Protein AF-A0A1J5HPW4-F1 (afdb_monomer_lite)

Foldseek 3Di:
DQQADPVPRDRQVDDDDAWDQRPPPRFIWGDDPNDIDGPLVVLLRVLLVLCCVVDVCLVVLLVVQQVVVCVVVVHGDGSLSSSVSSLVVSCLVDDQLQSLLSSLLSVLVSCVVVVNLVVSQVSNLVSQLSVLVNVVVVVFFFKKFKDDDPDPLFDPQSVVSHRPIDTSVVCNVPVCPPPPPGPDSDGRIHIDTDTCPDPVVVVVVVVVVPDDDDDDPDPDPPPPPNPPPPCVVVVVVVVVLVVQVPDPCSVVVVVVVVVVVVVVVVVVPD

Radius of gyration: 25.83 Å; chains: 1; bounding box: 58×66×74 Å

Sequence (270 aa):
MNNTCVCCGKDVGKEIKRKMDCPFCKKTLYIRHGKVVNEREKEVFDWQKYMDFLVPDIESVRLAVEKELAQRFKQQPSAHDLIWGMFNYVVVHLRKPSDLEILYTNMAQFLESEGKVKQAVEIRRTANKMQIASYIESDIYEYVKIKNYEDGFVCSECKQENNKIVPIKEALKNPELPIHNCSNKKCRCRFDFISKYDDEYKKLNLNSDKEITNEIVIPIKLKMEPQKFSWRNILIVSLFFIGLLSLPGGLIFWIIALTLYLRSKKNNIN

Organism: NCBI:txid1805376

Structure (mmCIF, N/CA/C/O backbone):
data_AF-A0A1J5HPW4-F1
#
_entry.id   AF-A0A1J5HPW4-F1
#
loop_
_atom_site.group_PDB
_atom_site.id
_atom_site.type_symbol
_atom_site.label_atom_id
_atom_site.label_alt_id
_atom_site.label_comp_id
_atom_site.label_asym_id
_atom_site.label_entity_id
_atom_site.label_seq_id
_atom_site.pdbx_PDB_ins_code
_atom_site.Cartn_x
_atom_site.Cartn_y
_atom_site.Cartn_z
_atom_site.occupancy
_atom_site.B_iso_or_equiv
_atom_site.auth_seq_id
_atom_site.auth_comp_id
_atom_site.auth_asym_id
_atom_site.auth_atom_id
_atom_site.pdbx_PDB_model_num
ATOM 1 N N . MET A 1 1 ? 0.524 1.078 -32.158 1.00 73.06 1 MET A N 1
ATOM 2 C CA . MET A 1 1 ? 1.348 0.972 -30.931 1.00 73.06 1 MET A CA 1
ATOM 3 C C . MET A 1 1 ? 2.816 0.965 -31.334 1.00 73.06 1 MET A C 1
ATOM 5 O O . MET A 1 1 ? 3.108 0.570 -32.454 1.00 73.06 1 MET A O 1
ATOM 9 N N . ASN A 1 2 ? 3.722 1.458 -30.488 1.00 84.12 2 ASN A N 1
ATOM 10 C CA . ASN A 1 2 ? 5.154 1.471 -30.801 1.00 84.12 2 ASN A CA 1
ATOM 11 C C . ASN A 1 2 ? 5.718 0.036 -30.723 1.00 84.12 2 ASN A C 1
ATOM 13 O O . ASN A 1 2 ? 5.615 -0.583 -29.669 1.00 84.12 2 ASN A O 1
ATOM 17 N N . ASN A 1 3 ? 6.314 -0.475 -31.806 1.00 93.06 3 ASN A N 1
ATOM 18 C CA . ASN A 1 3 ? 6.944 -1.807 -31.861 1.00 93.06 3 ASN A CA 1
ATOM 19 C C . ASN A 1 3 ? 8.444 -1.775 -31.501 1.00 93.06 3 ASN A C 1
ATOM 21 O O . ASN A 1 3 ? 9.171 -2.749 -31.687 1.00 93.06 3 ASN A O 1
ATOM 25 N N . THR A 1 4 ? 8.934 -0.656 -30.970 1.00 96.94 4 THR A N 1
ATOM 26 C CA . THR A 1 4 ? 10.339 -0.497 -30.588 1.00 96.94 4 THR A CA 1
ATOM 27 C C . THR A 1 4 ? 10.606 -1.091 -29.207 1.00 96.94 4 THR A C 1
ATOM 29 O O . THR A 1 4 ? 9.909 -0.807 -28.233 1.00 96.94 4 THR A O 1
ATOM 32 N N . CYS A 1 5 ? 11.663 -1.893 -29.092 1.00 96.81 5 CYS A N 1
ATOM 33 C CA . CYS A 1 5 ? 12.131 -2.422 -27.818 1.00 96.81 5 CYS A CA 1
ATOM 34 C C . CYS A 1 5 ? 12.705 -1.303 -26.932 1.00 96.81 5 CYS A C 1
ATOM 36 O O . CYS A 1 5 ? 13.764 -0.759 -27.241 1.00 96.81 5 CYS A O 1
ATOM 38 N N . VAL A 1 6 ? 12.088 -1.036 -25.776 1.00 96.81 6 VAL A N 1
ATOM 39 C CA . VAL A 1 6 ? 12.575 -0.024 -24.811 1.00 96.81 6 VAL A CA 1
ATOM 40 C C . VAL A 1 6 ? 13.952 -0.331 -24.212 1.00 96.81 6 VAL A C 1
ATOM 42 O O . VAL A 1 6 ? 14.587 0.545 -23.639 1.00 96.81 6 VAL A O 1
ATOM 45 N N . CYS A 1 7 ? 14.445 -1.568 -24.337 1.00 96.25 7 CYS A N 1
ATOM 46 C CA . CYS A 1 7 ? 15.745 -1.949 -23.792 1.00 96.25 7 CYS A CA 1
ATOM 47 C C . CYS A 1 7 ? 16.917 -1.769 -24.762 1.00 96.25 7 CYS A C 1
ATOM 49 O O . CYS A 1 7 ? 18.043 -1.612 -24.300 1.00 96.25 7 CYS A O 1
ATOM 51 N N . CYS A 1 8 ? 16.694 -1.882 -26.076 1.00 97.38 8 CYS A N 1
ATOM 52 C CA . CYS A 1 8 ? 17.772 -1.824 -27.074 1.00 97.38 8 CYS A CA 1
ATOM 53 C C . CYS A 1 8 ? 17.473 -0.921 -28.278 1.00 97.38 8 CYS A C 1
ATOM 55 O O . CYS A 1 8 ? 18.281 -0.871 -29.199 1.00 97.38 8 CYS A O 1
ATOM 57 N N . GLY A 1 9 ? 16.307 -0.270 -28.319 1.00 97.12 9 GLY A N 1
ATOM 58 C CA . GLY A 1 9 ? 15.914 0.672 -29.370 1.00 97.12 9 GLY A CA 1
ATOM 59 C C . GLY A 1 9 ? 15.606 0.055 -30.739 1.00 97.12 9 GLY A C 1
ATOM 60 O O . GLY A 1 9 ? 15.336 0.794 -31.677 1.00 97.12 9 GLY A O 1
ATOM 61 N N . LYS A 1 10 ? 15.644 -1.276 -30.887 1.00 97.88 10 LYS A N 1
ATOM 62 C CA . LYS A 1 10 ? 15.369 -1.959 -32.166 1.00 97.88 10 LYS A CA 1
ATOM 63 C C . LYS A 1 10 ? 13.873 -2.226 -32.339 1.00 97.88 10 LYS A C 1
ATOM 65 O O . LYS A 1 10 ? 13.217 -2.625 -31.374 1.00 97.88 10 LYS A O 1
ATOM 70 N N . ASP A 1 11 ? 13.364 -2.057 -33.556 1.00 97.19 11 ASP A N 1
ATOM 71 C CA . ASP A 1 11 ? 12.006 -2.461 -33.940 1.00 97.19 11 ASP A CA 1
ATOM 72 C C . ASP A 1 11 ? 11.893 -3.990 -33.930 1.00 97.19 11 ASP A C 1
ATOM 74 O O . ASP A 1 11 ? 12.668 -4.679 -34.589 1.00 97.19 11 ASP A O 1
ATOM 78 N N . VAL A 1 12 ? 10.945 -4.524 -33.160 1.00 96.50 12 VAL A N 1
ATOM 79 C CA . VAL A 1 12 ? 10.728 -5.968 -33.003 1.00 96.50 12 VAL A CA 1
ATOM 80 C C . VAL A 1 12 ? 9.967 -6.606 -34.172 1.00 96.50 12 VAL A C 1
ATOM 82 O O . VAL A 1 12 ? 9.827 -7.830 -34.198 1.00 96.50 12 VAL A O 1
ATOM 85 N N . GLY A 1 13 ? 9.474 -5.812 -35.131 1.00 94.44 13 GLY A N 1
ATOM 86 C CA . GLY A 1 13 ? 8.833 -6.266 -36.373 1.00 94.44 13 GLY A CA 1
ATOM 87 C C . GLY A 1 13 ? 7.474 -6.952 -36.192 1.00 94.44 13 GLY A C 1
ATOM 88 O O . GLY A 1 13 ? 6.874 -7.411 -37.163 1.00 94.44 13 GLY A O 1
ATOM 89 N N . LYS A 1 14 ? 6.980 -7.054 -34.955 1.00 93.81 14 LYS A N 1
ATOM 90 C CA . LYS A 1 14 ? 5.686 -7.644 -34.599 1.00 93.81 14 LYS A CA 1
ATOM 91 C C . LYS A 1 14 ? 5.010 -6.786 -33.539 1.00 93.81 14 LYS A C 1
ATOM 93 O O . LYS A 1 14 ? 5.679 -6.234 -32.670 1.00 93.81 14 LYS A O 1
ATOM 98 N N . GLU A 1 15 ? 3.685 -6.718 -33.596 1.00 94.38 15 GLU A N 1
ATOM 99 C CA . GLU A 1 15 ? 2.897 -6.040 -32.570 1.00 94.38 15 GLU A CA 1
ATOM 100 C C . GLU A 1 15 ? 3.029 -6.757 -31.219 1.00 94.38 15 GLU A C 1
ATOM 102 O O . GLU A 1 15 ? 2.820 -7.970 -31.102 1.00 94.38 15 GLU A O 1
ATOM 107 N N . ILE A 1 16 ? 3.353 -5.987 -30.183 1.00 93.31 16 ILE A N 1
ATOM 108 C CA . ILE A 1 16 ? 3.411 -6.477 -28.807 1.00 93.31 16 ILE A CA 1
ATOM 109 C C . ILE A 1 16 ? 1.975 -6.538 -28.272 1.00 93.31 16 ILE A C 1
ATOM 111 O O . ILE A 1 16 ? 1.303 -5.519 -28.242 1.00 93.31 16 ILE A O 1
ATOM 115 N N . LYS A 1 17 ? 1.477 -7.705 -27.837 1.00 92.38 17 LYS A N 1
ATOM 116 C CA . LYS A 1 17 ? 0.094 -7.818 -27.311 1.00 92.38 17 LYS A CA 1
ATOM 117 C C . LYS A 1 17 ? -0.006 -7.637 -25.794 1.00 92.38 17 LYS A C 1
ATOM 119 O O . LYS A 1 17 ? -0.751 -6.797 -25.307 1.00 92.38 17 LYS A O 1
ATOM 124 N N . ARG A 1 18 ? 0.717 -8.452 -25.019 1.00 94.50 18 ARG A N 1
ATOM 125 C CA . ARG A 1 18 ? 0.713 -8.404 -23.536 1.00 94.50 18 ARG A CA 1
ATOM 126 C C . ARG A 1 18 ? 2.108 -8.565 -22.946 1.00 94.50 18 ARG A C 1
ATOM 128 O O . ARG A 1 18 ? 2.494 -7.818 -22.050 1.00 94.50 18 ARG A O 1
ATOM 135 N N . LYS A 1 19 ? 2.832 -9.559 -23.458 1.00 96.62 19 LYS A N 1
ATOM 136 C CA . LYS A 1 19 ? 4.198 -9.927 -23.093 1.00 96.62 19 LYS A CA 1
ATOM 137 C C . LYS A 1 19 ? 4.878 -10.501 -24.335 1.00 96.62 19 LYS A C 1
ATOM 139 O O . LYS A 1 19 ? 4.240 -11.276 -25.046 1.00 96.62 19 LYS A O 1
ATOM 144 N N . MET A 1 20 ? 6.130 -10.142 -24.588 1.00 96.88 20 MET A N 1
ATOM 145 C CA . MET A 1 20 ? 6.970 -10.813 -25.586 1.00 96.88 20 MET A CA 1
ATOM 146 C C . MET A 1 20 ? 8.446 -10.646 -25.25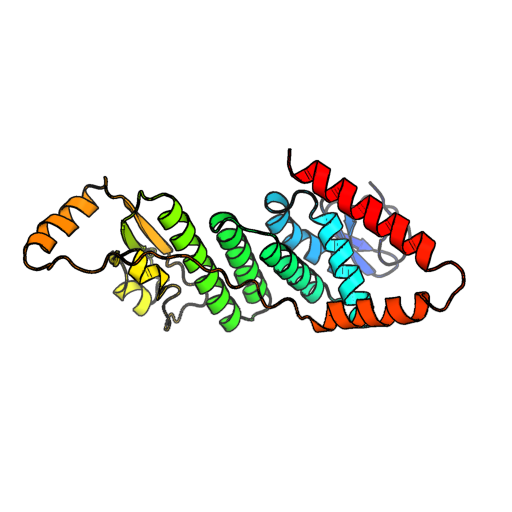2 1.00 96.88 20 MET A C 1
ATOM 148 O O . MET A 1 20 ? 8.821 -9.647 -24.646 1.00 96.88 20 MET A O 1
ATOM 152 N N . ASP A 1 21 ? 9.288 -11.553 -25.727 1.00 97.88 21 ASP A N 1
ATOM 153 C CA . ASP A 1 21 ? 10.735 -11.387 -25.620 1.00 97.88 21 ASP A CA 1
ATOM 154 C C . ASP A 1 21 ? 11.264 -10.668 -26.862 1.00 97.88 21 ASP A C 1
ATOM 156 O O . ASP A 1 21 ? 10.904 -10.995 -27.996 1.00 97.88 21 ASP A O 1
ATOM 160 N N . CYS A 1 22 ? 12.122 -9.667 -26.665 1.00 97.50 22 CYS A N 1
ATOM 161 C CA . CYS A 1 22 ? 12.745 -8.964 -27.779 1.00 97.50 22 CYS A CA 1
ATOM 162 C C . CYS A 1 22 ? 13.653 -9.928 -28.567 1.00 97.50 22 CYS A C 1
ATOM 164 O O . CYS A 1 22 ? 14.587 -10.490 -27.984 1.00 97.50 22 CYS A O 1
ATOM 166 N N . PRO A 1 23 ? 13.477 -10.088 -29.893 1.00 97.81 23 PRO A N 1
ATOM 167 C CA . PRO A 1 23 ? 14.274 -11.033 -30.675 1.00 97.81 23 PRO A CA 1
ATOM 168 C C . PRO A 1 23 ? 15.771 -10.691 -30.691 1.00 97.81 23 PRO A C 1
ATOM 170 O O . PRO A 1 23 ? 16.588 -11.599 -30.852 1.00 97.81 23 PRO A O 1
ATOM 173 N N . PHE A 1 24 ? 16.134 -9.422 -30.464 1.00 97.81 24 PHE A N 1
ATOM 174 C CA . PHE A 1 24 ? 17.514 -8.932 -30.505 1.00 97.81 24 PHE A CA 1
ATOM 175 C C . PHE A 1 24 ? 18.232 -8.996 -29.157 1.00 97.81 24 PHE A C 1
ATOM 177 O O . PHE A 1 24 ? 19.324 -9.545 -29.085 1.00 97.81 24 PHE A O 1
ATOM 184 N N . CYS A 1 25 ? 17.649 -8.425 -28.096 1.00 97.75 25 CYS A N 1
ATOM 185 C CA . CYS A 1 25 ? 18.301 -8.349 -26.781 1.00 97.75 25 CYS A CA 1
ATOM 186 C C . CYS A 1 25 ? 17.810 -9.397 -25.777 1.00 97.75 25 CYS A C 1
ATOM 188 O O . CYS A 1 25 ? 18.313 -9.433 -24.658 1.00 97.75 25 CYS A O 1
ATOM 190 N N . LYS A 1 26 ? 16.818 -10.219 -26.150 1.00 97.81 26 LYS A N 1
ATOM 191 C CA . LYS A 1 26 ? 16.226 -11.296 -25.334 1.00 97.81 26 LYS A CA 1
ATOM 192 C C . LYS A 1 26 ? 15.575 -10.848 -24.020 1.00 97.81 26 LYS A C 1
ATOM 194 O O . LYS A 1 26 ? 15.118 -11.686 -23.255 1.00 97.81 26 LYS A O 1
ATOM 199 N N . LYS A 1 27 ? 15.486 -9.539 -23.765 1.00 98.00 27 LYS A N 1
ATOM 200 C CA . LYS A 1 27 ? 14.751 -8.988 -22.623 1.00 98.00 27 LYS A CA 1
ATOM 201 C C . LYS A 1 27 ? 13.248 -9.020 -22.889 1.00 98.00 27 LYS A C 1
ATOM 203 O O . LYS A 1 27 ? 12.803 -8.715 -23.999 1.00 98.00 27 LYS A O 1
ATOM 208 N N . THR A 1 28 ? 12.493 -9.337 -21.847 1.00 98.12 28 THR A N 1
ATOM 209 C CA . THR A 1 28 ? 11.032 -9.350 -21.853 1.00 98.12 28 THR A CA 1
ATOM 210 C C . THR A 1 28 ? 10.465 -7.933 -21.906 1.00 98.12 28 THR A C 1
ATOM 212 O O . THR A 1 28 ? 10.878 -7.051 -21.153 1.00 98.12 28 THR A O 1
ATOM 215 N N . LEU A 1 29 ? 9.486 -7.736 -22.779 1.00 97.88 29 LEU A N 1
ATOM 216 C CA . LEU A 1 29 ? 8.709 -6.517 -22.952 1.00 97.88 29 LEU A CA 1
ATOM 217 C C . LEU A 1 29 ? 7.267 -6.764 -22.514 1.00 97.88 29 LEU A C 1
ATOM 219 O O . LEU A 1 29 ? 6.706 -7.835 -22.760 1.00 97.88 29 LEU A O 1
ATOM 223 N N . TYR A 1 30 ? 6.658 -5.752 -21.909 1.00 97.50 30 TYR A N 1
ATOM 224 C CA . TYR A 1 30 ? 5.282 -5.778 -21.423 1.00 97.50 30 TYR A CA 1
ATOM 225 C C . TYR A 1 30 ? 4.496 -4.599 -21.981 1.00 97.50 30 TYR A C 1
ATOM 227 O O . TYR A 1 30 ? 5.076 -3.560 -22.284 1.00 97.50 30 TYR A O 1
ATOM 235 N N . ILE A 1 31 ? 3.172 -4.738 -22.069 1.00 96.44 31 ILE A N 1
ATOM 236 C CA . ILE A 1 31 ? 2.280 -3.590 -22.270 1.00 96.44 31 ILE A CA 1
ATOM 237 C C . ILE A 1 31 ? 1.623 -3.201 -20.948 1.00 96.44 31 ILE A C 1
ATOM 239 O O . ILE A 1 31 ? 1.006 -4.039 -20.280 1.00 96.44 31 ILE A O 1
ATOM 243 N N . ARG A 1 32 ? 1.743 -1.920 -20.584 1.00 95.94 32 ARG A N 1
ATOM 244 C CA . ARG A 1 32 ? 1.055 -1.279 -19.455 1.00 95.94 32 ARG A CA 1
ATOM 245 C C . ARG A 1 32 ? 0.521 0.076 -19.889 1.00 95.94 32 ARG A C 1
ATOM 247 O O . ARG A 1 32 ? 1.258 0.876 -20.448 1.00 95.94 32 ARG A O 1
ATOM 254 N N . HIS A 1 33 ? -0.777 0.298 -19.687 1.00 91.31 33 HIS A N 1
ATOM 255 C CA . HIS A 1 33 ? -1.462 1.550 -20.046 1.00 91.31 33 HIS A CA 1
ATOM 256 C C . HIS A 1 33 ? -1.154 2.015 -21.489 1.00 91.31 33 HIS A C 1
ATOM 258 O O . HIS A 1 33 ? -0.860 3.179 -21.739 1.00 91.31 33 HIS A O 1
ATOM 264 N N . GLY A 1 34 ? -1.140 1.075 -22.444 1.00 93.06 34 GLY A N 1
ATOM 265 C CA . GLY A 1 34 ? -0.842 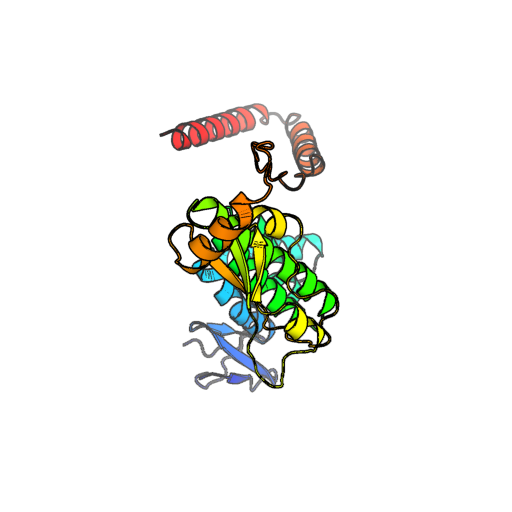1.350 -23.857 1.00 93.06 34 GLY A CA 1
ATOM 266 C C . GLY A 1 34 ? 0.634 1.627 -24.190 1.00 93.06 34 GLY A C 1
ATOM 267 O O . GLY A 1 34 ? 0.952 1.838 -25.360 1.00 93.06 34 GLY A O 1
ATOM 268 N N . LYS A 1 35 ? 1.541 1.599 -23.205 1.00 94.94 35 LYS A N 1
ATOM 269 C CA . LYS A 1 35 ? 2.989 1.780 -23.380 1.00 94.94 35 LYS A CA 1
ATOM 270 C C . LYS A 1 35 ? 3.716 0.435 -23.348 1.00 94.94 35 LYS A C 1
ATOM 272 O O . LYS A 1 35 ? 3.375 -0.440 -22.550 1.00 94.94 35 LYS A O 1
ATOM 277 N N . VAL A 1 36 ? 4.729 0.288 -24.202 1.00 96.44 36 VAL A N 1
ATOM 278 C CA . VAL A 1 36 ? 5.701 -0.811 -24.118 1.00 96.44 36 VAL A CA 1
ATOM 279 C C . VAL A 1 36 ? 6.700 -0.469 -23.024 1.00 96.44 36 VAL A C 1
ATOM 281 O O . VAL A 1 36 ? 7.259 0.622 -23.041 1.00 96.44 36 VAL A O 1
ATOM 284 N N . VAL A 1 37 ? 6.910 -1.387 -22.087 1.00 97.19 37 VAL A N 1
ATOM 285 C CA . VAL A 1 37 ? 7.755 -1.189 -20.906 1.00 97.19 37 VAL A CA 1
ATOM 286 C C . VAL A 1 37 ? 8.628 -2.417 -20.641 1.00 97.19 37 VAL A C 1
ATOM 288 O O . VAL A 1 37 ? 8.299 -3.532 -21.062 1.00 97.19 37 VAL A O 1
ATOM 291 N N . ASN A 1 38 ? 9.755 -2.226 -19.957 1.00 97.44 38 ASN A N 1
ATOM 292 C CA . ASN A 1 38 ? 10.618 -3.318 -19.491 1.00 97.44 38 ASN A CA 1
ATOM 293 C C . ASN A 1 38 ? 10.135 -3.889 -18.138 1.00 97.44 38 ASN A C 1
ATOM 295 O O . ASN A 1 38 ? 9.130 -3.436 -17.597 1.00 97.44 38 ASN A O 1
ATOM 299 N N . GLU A 1 39 ? 10.827 -4.894 -17.583 1.00 97.81 39 GLU A N 1
ATOM 300 C CA . GLU A 1 39 ? 10.445 -5.511 -16.295 1.00 97.81 39 GLU A CA 1
ATOM 301 C C . GLU A 1 39 ? 10.413 -4.504 -15.133 1.00 97.81 39 GLU A C 1
ATOM 303 O O . GLU A 1 39 ? 9.436 -4.471 -14.391 1.00 97.81 39 GLU A O 1
ATOM 308 N N . ARG A 1 40 ? 11.442 -3.650 -15.011 1.00 97.56 40 ARG A N 1
ATOM 309 C CA . ARG A 1 40 ? 11.537 -2.630 -13.951 1.00 97.56 40 ARG A CA 1
ATOM 310 C C . ARG A 1 40 ? 10.353 -1.672 -14.026 1.00 97.56 40 ARG A C 1
ATOM 312 O O . ARG A 1 40 ? 9.701 -1.400 -13.028 1.00 97.56 40 ARG A O 1
ATOM 319 N N . GLU A 1 41 ? 10.078 -1.153 -15.216 1.00 97.69 41 GLU A N 1
ATOM 320 C CA . GLU A 1 41 ? 8.970 -0.226 -15.445 1.00 97.69 41 GLU A CA 1
ATOM 321 C C . GLU A 1 41 ? 7.617 -0.899 -15.212 1.00 97.69 41 GLU A C 1
ATOM 323 O O . GLU A 1 41 ? 6.757 -0.314 -14.564 1.00 97.69 41 GLU A O 1
ATOM 328 N N . LYS A 1 42 ? 7.427 -2.136 -15.686 1.00 97.75 42 LYS A N 1
ATOM 329 C CA . LYS A 1 42 ? 6.212 -2.923 -15.437 1.00 97.75 42 LYS A CA 1
ATOM 330 C C . LYS A 1 42 ? 5.920 -3.026 -13.941 1.00 97.75 42 LYS A C 1
ATOM 332 O O . LYS A 1 42 ? 4.777 -2.807 -13.554 1.00 97.75 42 LYS A O 1
ATOM 337 N N . GLU A 1 43 ? 6.920 -3.332 -13.120 1.00 98.06 43 GLU A N 1
ATOM 338 C CA . GLU A 1 43 ? 6.750 -3.414 -11.668 1.00 98.06 43 GLU A CA 1
ATOM 339 C C . GLU A 1 43 ? 6.315 -2.071 -11.065 1.00 98.06 43 GLU A C 1
ATOM 341 O O . GLU A 1 43 ? 5.358 -2.022 -10.293 1.00 98.06 43 GLU A O 1
ATOM 346 N N . VAL A 1 44 ? 6.944 -0.969 -11.486 1.00 98.12 44 VAL A N 1
ATOM 347 C CA . VAL A 1 44 ? 6.564 0.384 -11.051 1.00 98.12 44 VAL A CA 1
ATOM 348 C C . VAL A 1 44 ? 5.125 0.711 -11.463 1.00 98.12 44 VAL A C 1
ATOM 350 O O . VAL A 1 44 ? 4.345 1.153 -10.623 1.00 98.12 44 VAL A O 1
ATOM 353 N N . PHE A 1 45 ? 4.730 0.428 -12.710 1.00 97.25 45 PHE A N 1
ATOM 354 C CA . PHE A 1 45 ? 3.358 0.633 -13.196 1.00 97.25 45 PHE A CA 1
ATOM 355 C C . PHE A 1 45 ? 2.330 -0.221 -12.442 1.00 97.25 45 PHE A C 1
ATOM 357 O O . PHE A 1 45 ? 1.241 0.261 -12.123 1.00 97.25 45 PHE A O 1
ATOM 364 N N . ASP A 1 46 ? 2.669 -1.479 -12.145 1.00 97.12 46 ASP A N 1
ATOM 365 C CA . ASP A 1 46 ? 1.787 -2.406 -11.435 1.00 97.12 46 ASP A CA 1
ATOM 366 C C . ASP A 1 46 ? 1.484 -1.918 -10.005 1.00 97.12 46 ASP A C 1
ATOM 368 O O . ASP A 1 46 ? 0.391 -2.193 -9.505 1.00 97.12 46 ASP A O 1
ATOM 372 N N . TRP A 1 47 ? 2.388 -1.147 -9.385 1.00 97.75 47 TRP A N 1
ATOM 373 C CA . TRP A 1 47 ? 2.171 -0.510 -8.080 1.00 97.75 47 TRP A CA 1
ATOM 374 C C . TRP A 1 47 ? 1.619 0.919 -8.154 1.00 97.75 47 TRP A C 1
ATOM 376 O O . TRP A 1 47 ? 0.818 1.308 -7.305 1.00 97.75 47 TRP A O 1
ATOM 386 N N . GLN A 1 48 ? 1.971 1.684 -9.189 1.00 96.75 48 GLN A N 1
ATOM 387 C CA . GLN A 1 48 ? 1.491 3.052 -9.425 1.00 96.75 48 GLN A CA 1
ATOM 388 C C . GLN A 1 48 ? -0.038 3.143 -9.457 1.00 96.75 48 GLN A C 1
ATOM 390 O O . GLN A 1 48 ? -0.608 4.087 -8.913 1.00 96.75 48 GLN A O 1
ATOM 395 N N . LYS A 1 49 ? -0.718 2.128 -10.005 1.00 95.31 49 LYS A N 1
ATOM 396 C CA . LYS A 1 49 ? -2.191 2.074 -10.052 1.00 95.31 49 LYS A CA 1
ATOM 397 C C . LYS A 1 49 ? -2.863 2.172 -8.672 1.00 95.31 49 LYS A C 1
ATOM 399 O O . LYS A 1 49 ? -3.997 2.624 -8.582 1.00 95.31 49 LYS A O 1
ATOM 404 N N . TYR A 1 50 ? -2.180 1.763 -7.599 1.00 95.88 50 TYR A N 1
ATOM 405 C CA . TYR A 1 50 ? -2.698 1.839 -6.227 1.00 95.88 50 TYR A CA 1
ATOM 406 C C . TYR A 1 50 ? -2.534 3.229 -5.590 1.00 95.88 50 TYR A C 1
ATOM 408 O O . TYR A 1 50 ? -2.989 3.447 -4.470 1.00 95.88 50 TYR A O 1
ATOM 416 N N . MET A 1 51 ? -1.869 4.154 -6.283 1.00 96.25 51 MET A N 1
ATOM 417 C CA . MET A 1 51 ? -1.693 5.552 -5.880 1.00 96.25 51 MET A CA 1
ATOM 418 C C . MET A 1 51 ? -2.421 6.526 -6.819 1.00 96.25 51 MET A C 1
ATOM 420 O O . MET A 1 51 ? -2.646 7.671 -6.444 1.00 96.25 51 MET A O 1
ATOM 424 N N . ASP A 1 52 ? -2.818 6.077 -8.011 1.00 95.38 52 ASP A N 1
ATOM 425 C CA . ASP A 1 52 ? -3.396 6.908 -9.079 1.00 95.38 52 ASP A CA 1
ATOM 426 C C . ASP A 1 52 ? -4.696 7.618 -8.658 1.00 95.38 52 ASP A C 1
ATOM 428 O O . ASP A 1 52 ? -4.902 8.790 -8.948 1.00 95.38 52 ASP A O 1
ATOM 432 N N . PHE A 1 53 ? -5.549 6.953 -7.874 1.00 95.12 53 PHE A N 1
ATOM 433 C CA . PHE A 1 53 ? -6.778 7.568 -7.352 1.00 95.12 53 PHE A CA 1
ATOM 434 C C . PHE A 1 53 ? -6.537 8.507 -6.154 1.00 95.12 53 PHE A C 1
ATOM 436 O O . PHE A 1 53 ? -7.433 9.265 -5.789 1.00 95.12 53 PHE A O 1
ATOM 443 N N . LEU A 1 54 ? -5.352 8.455 -5.533 1.00 95.88 54 LEU A N 1
ATOM 444 C CA . LEU A 1 54 ? -4.966 9.309 -4.401 1.00 95.88 54 LEU A CA 1
ATOM 445 C C . LEU A 1 54 ? -4.249 10.582 -4.863 1.00 95.88 54 LEU A C 1
ATOM 447 O O . LEU A 1 54 ? -4.259 11.589 -4.156 1.00 95.88 54 LEU A O 1
ATOM 451 N N . VAL A 1 55 ? -3.600 10.535 -6.031 1.00 95.69 55 VAL A N 1
ATOM 452 C CA . VAL A 1 55 ? -2.765 11.618 -6.555 1.00 95.69 55 VAL A CA 1
ATOM 453 C C . VAL A 1 55 ? -3.081 11.848 -8.035 1.00 95.69 55 VAL A C 1
ATOM 455 O O . VAL A 1 55 ? -2.697 11.018 -8.855 1.00 95.69 55 VAL A O 1
ATOM 458 N N . PRO A 1 56 ? -3.689 12.996 -8.403 1.00 93.12 56 PRO A N 1
ATOM 459 C CA . PRO A 1 56 ? -4.112 13.271 -9.781 1.00 93.12 56 PRO A CA 1
ATOM 460 C C . PRO A 1 56 ? -3.006 13.214 -10.846 1.00 93.12 56 PRO A C 1
ATOM 462 O O . PRO A 1 56 ? -3.299 12.982 -12.013 1.00 93.12 56 PRO A O 1
ATOM 465 N N . ASP A 1 57 ? -1.746 13.444 -10.463 1.00 95.94 57 ASP A N 1
ATOM 466 C CA . ASP A 1 57 ? -0.586 13.374 -11.360 1.00 95.94 57 ASP A CA 1
ATOM 467 C C . ASP A 1 57 ? 0.537 12.525 -10.748 1.00 95.94 57 ASP A C 1
ATOM 469 O O . ASP A 1 57 ? 1.630 12.991 -10.407 1.00 95.94 57 ASP A O 1
ATOM 473 N N . ILE A 1 58 ? 0.238 11.239 -10.558 1.00 96.38 58 ILE A N 1
ATOM 474 C CA . ILE A 1 58 ? 1.191 10.279 -9.995 1.00 96.38 58 ILE A CA 1
ATOM 475 C C . ILE A 1 58 ? 2.421 10.063 -10.900 1.00 96.38 58 ILE A C 1
ATOM 477 O O . ILE A 1 58 ? 3.488 9.682 -10.417 1.00 96.38 58 ILE A O 1
ATOM 481 N N . GLU A 1 59 ? 2.312 10.339 -12.203 1.00 96.00 59 GLU A N 1
ATOM 482 C CA . GLU A 1 59 ? 3.434 10.227 -13.139 1.00 96.00 59 GLU A CA 1
ATOM 483 C C . GLU A 1 59 ? 4.487 11.311 -12.884 1.00 96.00 59 GLU A C 1
ATOM 485 O O . GLU A 1 59 ? 5.680 11.000 -12.817 1.00 96.00 59 GLU A O 1
ATOM 490 N N . SER A 1 60 ? 4.074 12.563 -12.657 1.00 96.81 60 SER A N 1
ATOM 491 C CA . SER A 1 60 ? 5.008 13.621 -12.252 1.00 96.81 60 SER A CA 1
ATOM 492 C C . SER A 1 60 ? 5.684 13.311 -10.916 1.00 96.81 60 SER A C 1
ATOM 494 O O . SER A 1 60 ? 6.884 13.551 -10.768 1.00 96.81 60 SER A O 1
ATOM 496 N N . VAL A 1 61 ? 4.959 12.711 -9.963 1.00 97.50 61 VAL A N 1
ATOM 497 C CA . VAL A 1 61 ? 5.543 12.237 -8.695 1.00 97.50 61 VAL A CA 1
ATOM 498 C C . VAL A 1 61 ? 6.608 11.173 -8.945 1.00 97.50 61 VAL A C 1
ATOM 500 O O . VAL A 1 61 ? 7.718 11.285 -8.424 1.00 97.50 61 VAL A O 1
ATOM 503 N N . ARG A 1 62 ? 6.312 10.168 -9.778 1.00 97.88 62 ARG A N 1
ATOM 504 C CA . ARG A 1 62 ? 7.267 9.114 -10.148 1.00 97.88 62 ARG A CA 1
ATOM 505 C C . ARG A 1 62 ? 8.551 9.708 -10.725 1.00 97.88 62 ARG A C 1
ATOM 507 O O . ARG A 1 62 ? 9.639 9.350 -10.279 1.00 97.88 62 ARG A O 1
ATOM 514 N N . LEU A 1 63 ? 8.433 10.628 -11.684 1.00 97.69 63 LEU A N 1
ATOM 515 C CA . LEU A 1 63 ? 9.581 11.285 -12.318 1.00 97.69 63 LEU A CA 1
ATOM 516 C C . LEU A 1 63 ? 10.401 12.116 -11.319 1.00 97.69 63 LEU A C 1
ATOM 518 O O . LEU A 1 63 ? 11.633 12.082 -11.359 1.00 97.69 63 LEU A O 1
ATOM 522 N N . ALA A 1 64 ? 9.737 12.839 -10.412 1.00 98.12 64 ALA A N 1
ATOM 523 C CA . ALA A 1 64 ? 10.400 13.634 -9.382 1.00 98.12 64 ALA A CA 1
ATOM 524 C C . ALA A 1 64 ? 11.185 12.755 -8.395 1.00 98.12 64 ALA A C 1
ATOM 526 O O . ALA A 1 64 ? 12.367 13.011 -8.158 1.00 98.12 64 ALA A O 1
ATOM 527 N N . VAL A 1 65 ? 10.561 11.688 -7.885 1.00 98.38 65 VAL A N 1
ATOM 528 C CA . VAL A 1 65 ? 11.197 10.727 -6.971 1.00 98.38 65 VAL A CA 1
ATOM 529 C C . VAL A 1 65 ? 12.350 9.998 -7.663 1.00 98.38 65 VAL A C 1
ATOM 531 O O . VAL A 1 65 ? 13.430 9.872 -7.092 1.00 98.38 65 VAL A O 1
ATOM 534 N N . GLU A 1 66 ? 12.169 9.555 -8.911 1.00 98.38 66 GLU A N 1
ATOM 535 C CA . GLU A 1 66 ? 13.224 8.884 -9.678 1.00 98.38 66 GLU A CA 1
ATOM 536 C C . GLU A 1 66 ? 14.449 9.789 -9.855 1.00 98.38 66 GLU A C 1
ATOM 538 O O . GLU A 1 66 ? 15.577 9.348 -9.622 1.00 98.38 66 GLU A O 1
ATOM 543 N N . LYS A 1 67 ? 14.231 11.065 -10.198 1.00 98.25 67 LYS A N 1
ATOM 544 C CA . LYS A 1 67 ? 15.297 12.066 -10.321 1.00 98.25 67 LYS A CA 1
ATOM 545 C C . LYS A 1 67 ? 16.008 12.311 -8.989 1.00 98.25 67 LYS A C 1
ATOM 547 O O . LYS A 1 67 ? 17.238 12.347 -8.965 1.00 98.25 67 LYS A O 1
ATOM 552 N N . GLU A 1 68 ? 15.261 12.468 -7.896 1.00 98.19 68 GLU A N 1
ATOM 553 C CA . GLU A 1 68 ? 15.823 12.678 -6.557 1.00 98.19 68 GLU A CA 1
ATOM 554 C C . GLU A 1 68 ? 16.707 11.498 -6.131 1.00 98.19 68 GLU A C 1
ATOM 556 O O . GLU A 1 68 ? 17.868 11.689 -5.755 1.00 98.19 68 GLU A O 1
ATOM 561 N N . LEU A 1 69 ? 16.189 10.270 -6.232 1.00 97.69 69 LEU A N 1
ATOM 562 C CA . LEU A 1 69 ? 16.923 9.062 -5.860 1.00 97.69 69 LEU A CA 1
ATOM 563 C C . LEU A 1 69 ? 18.159 8.874 -6.745 1.00 97.69 69 LEU A C 1
ATOM 565 O O . LEU A 1 69 ? 19.238 8.573 -6.229 1.00 97.69 69 LEU A O 1
ATOM 569 N N . ALA A 1 70 ? 18.037 9.115 -8.054 1.00 98.12 70 ALA A N 1
ATOM 570 C CA . ALA A 1 70 ? 19.165 9.019 -8.972 1.00 98.12 70 ALA A CA 1
ATOM 571 C C . ALA A 1 70 ? 20.279 10.016 -8.631 1.00 98.12 70 ALA A C 1
ATOM 573 O O . ALA A 1 70 ? 21.457 9.653 -8.615 1.00 98.12 70 ALA A O 1
ATOM 574 N N . GLN A 1 71 ? 19.915 11.255 -8.294 1.00 98.12 71 GLN A N 1
ATOM 575 C CA . GLN A 1 71 ? 20.866 12.275 -7.861 1.00 98.12 71 GLN A CA 1
ATOM 576 C C . GLN A 1 71 ? 21.534 11.899 -6.531 1.00 98.12 71 GLN A C 1
ATOM 578 O O . GLN A 1 71 ? 22.746 12.062 -6.378 1.00 98.12 71 GLN A O 1
ATOM 583 N N . ARG A 1 72 ? 20.761 11.375 -5.574 1.00 97.69 72 ARG A N 1
ATOM 584 C CA . ARG A 1 72 ? 21.245 11.015 -4.237 1.00 97.69 72 ARG A CA 1
ATOM 585 C C . ARG A 1 72 ? 22.213 9.835 -4.255 1.00 97.69 72 ARG A C 1
ATOM 587 O O . ARG A 1 72 ? 23.238 9.885 -3.581 1.00 97.69 72 ARG A O 1
ATOM 594 N N . PHE A 1 73 ? 21.891 8.788 -5.010 1.00 96.62 73 PHE A N 1
ATOM 595 C CA . PHE A 1 73 ? 22.675 7.551 -5.046 1.00 96.62 73 PHE A CA 1
ATOM 596 C C . PHE A 1 73 ? 23.659 7.484 -6.217 1.00 96.62 73 PHE A C 1
ATOM 598 O O . PHE A 1 73 ? 24.428 6.531 -6.304 1.00 96.62 73 PHE A O 1
ATOM 605 N N . LYS A 1 74 ? 23.664 8.497 -7.097 1.00 97.62 74 LYS A N 1
ATOM 606 C CA . LYS A 1 74 ? 24.507 8.575 -8.304 1.00 97.62 74 LYS A CA 1
ATOM 607 C C . LYS A 1 74 ? 24.344 7.365 -9.238 1.00 97.62 74 LYS A C 1
ATOM 609 O O . LYS A 1 74 ? 25.263 7.018 -9.973 1.00 97.62 74 LYS A O 1
ATOM 614 N N . GLN A 1 75 ? 23.178 6.725 -9.205 1.00 97.44 75 GLN A N 1
ATOM 615 C CA . GLN A 1 75 ? 22.827 5.561 -10.018 1.00 97.44 75 GLN A CA 1
ATOM 616 C C . GLN A 1 75 ? 21.313 5.499 -10.221 1.00 97.44 75 GLN A C 1
ATOM 618 O O . GLN A 1 75 ? 20.560 6.071 -9.438 1.00 97.44 75 GLN A O 1
ATOM 623 N N . GLN A 1 76 ? 20.850 4.775 -11.238 1.00 96.94 76 GLN A N 1
ATOM 624 C CA . GLN A 1 76 ? 19.418 4.575 -11.450 1.00 96.94 76 GLN A CA 1
ATOM 625 C C . GLN A 1 76 ? 18.807 3.777 -10.278 1.00 96.94 76 GLN A C 1
ATOM 627 O O . GLN A 1 76 ? 19.335 2.712 -9.949 1.00 96.94 76 GLN A O 1
ATOM 632 N N . PRO A 1 77 ? 17.710 4.245 -9.648 1.00 97.88 77 PRO A N 1
ATOM 633 C CA . PRO A 1 77 ? 17.099 3.519 -8.540 1.00 97.88 77 PRO A CA 1
ATOM 634 C C . PRO A 1 77 ? 16.483 2.200 -9.016 1.00 97.88 77 PRO A C 1
ATOM 636 O O . PRO A 1 77 ? 15.979 2.103 -10.145 1.00 97.88 77 PRO A O 1
ATOM 639 N N . SER A 1 78 ? 16.478 1.192 -8.144 1.00 98.00 78 SER A N 1
ATOM 640 C CA . SER A 1 78 ? 15.734 -0.045 -8.390 1.00 98.00 78 SER A CA 1
ATOM 641 C C . SER A 1 78 ? 14.223 0.237 -8.496 1.00 98.00 78 SER A C 1
ATOM 643 O O . SER A 1 78 ? 13.757 1.303 -8.086 1.00 98.00 78 SER A O 1
ATOM 645 N N . ALA A 1 79 ? 13.443 -0.696 -9.060 1.00 98.12 79 ALA A N 1
ATOM 646 C CA . ALA A 1 79 ? 11.979 -0.573 -9.063 1.00 98.12 79 ALA A CA 1
ATOM 647 C C . ALA A 1 79 ? 11.441 -0.434 -7.631 1.00 98.12 79 ALA A C 1
ATOM 649 O O . ALA A 1 79 ? 10.659 0.470 -7.350 1.00 98.12 79 ALA A O 1
ATOM 650 N N . HIS A 1 80 ? 11.942 -1.272 -6.721 1.00 98.25 80 HIS A N 1
ATOM 651 C CA . HIS A 1 80 ? 11.559 -1.291 -5.314 1.00 98.25 80 HIS A CA 1
ATOM 652 C C . HIS A 1 80 ? 11.813 0.044 -4.600 1.00 98.25 80 HIS A C 1
ATOM 654 O O . HIS A 1 80 ? 10.911 0.574 -3.952 1.00 98.25 80 HIS A O 1
ATOM 660 N N . ASP A 1 81 ? 13.009 0.624 -4.760 1.00 98.38 81 ASP A N 1
ATOM 661 C CA . ASP A 1 81 ? 13.347 1.915 -4.143 1.00 98.38 81 ASP A CA 1
ATOM 662 C C . ASP A 1 81 ? 12.471 3.045 -4.685 1.00 98.38 81 ASP A C 1
ATOM 664 O O . ASP A 1 81 ? 12.051 3.924 -3.931 1.00 98.38 81 ASP A O 1
ATOM 668 N N . LEU A 1 82 ? 12.171 3.017 -5.988 1.00 98.56 82 LEU A N 1
ATOM 669 C CA . LEU A 1 82 ? 11.302 4.003 -6.620 1.00 98.56 82 LEU A CA 1
ATOM 670 C C . LEU A 1 82 ? 9.860 3.890 -6.107 1.00 98.56 82 LEU A C 1
ATOM 672 O O . LEU A 1 82 ? 9.287 4.900 -5.707 1.00 98.56 82 LEU A O 1
ATOM 676 N N . ILE A 1 83 ? 9.296 2.679 -6.052 1.00 98.56 83 ILE A N 1
ATOM 677 C CA . ILE A 1 83 ? 7.941 2.427 -5.529 1.00 98.56 83 ILE A CA 1
ATOM 678 C C . ILE A 1 83 ? 7.839 2.875 -4.068 1.00 98.56 83 ILE A C 1
ATOM 680 O O . ILE A 1 83 ? 6.913 3.599 -3.700 1.00 98.56 83 ILE A O 1
ATOM 684 N N . TRP A 1 84 ? 8.814 2.505 -3.233 1.00 98.50 84 TRP A N 1
ATOM 685 C CA . TRP A 1 84 ? 8.844 2.924 -1.832 1.00 98.50 84 TRP A CA 1
ATOM 686 C C . TRP A 1 84 ? 9.004 4.442 -1.682 1.00 98.50 84 TRP A C 1
ATOM 688 O O . TRP A 1 84 ? 8.338 5.065 -0.852 1.00 98.50 84 TRP A O 1
ATOM 698 N N . GLY A 1 85 ? 9.855 5.061 -2.504 1.00 98.31 85 GLY A N 1
ATOM 699 C CA . GLY A 1 85 ? 10.010 6.513 -2.566 1.00 98.31 85 GLY A CA 1
ATOM 700 C C . GLY A 1 85 ? 8.703 7.222 -2.926 1.00 98.31 85 GLY A C 1
ATOM 701 O O . GLY A 1 85 ? 8.342 8.198 -2.269 1.00 98.31 85 GLY A O 1
ATOM 702 N N . MET A 1 86 ? 7.955 6.694 -3.901 1.00 98.44 86 MET A N 1
ATOM 703 C CA . MET A 1 86 ? 6.632 7.202 -4.270 1.00 98.44 86 MET A CA 1
ATOM 704 C C . MET A 1 86 ? 5.651 7.092 -3.103 1.00 98.44 86 MET A C 1
ATOM 706 O O . MET A 1 86 ? 5.034 8.0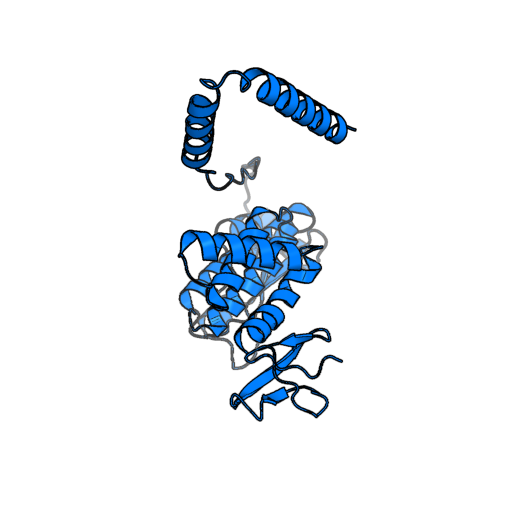93 -2.754 1.00 98.44 86 MET A O 1
ATOM 710 N N . PHE A 1 87 ? 5.556 5.937 -2.437 1.00 98.44 87 PHE A N 1
ATOM 711 C CA . PHE A 1 87 ? 4.697 5.786 -1.259 1.00 98.44 87 PHE A CA 1
ATOM 712 C C . PHE A 1 87 ? 4.999 6.834 -0.181 1.00 98.44 87 PHE A C 1
ATOM 714 O O . PHE A 1 87 ? 4.088 7.517 0.285 1.00 98.44 87 PHE A O 1
ATOM 721 N N . ASN A 1 88 ? 6.275 7.018 0.171 1.00 98.19 88 ASN A N 1
ATOM 722 C CA . ASN A 1 88 ? 6.675 8.011 1.170 1.00 98.19 88 ASN A CA 1
ATOM 723 C C . ASN A 1 88 ? 6.341 9.441 0.736 1.00 98.19 88 ASN A C 1
ATOM 725 O O . ASN A 1 88 ? 5.905 10.243 1.561 1.00 98.19 88 ASN A O 1
ATOM 729 N N . TYR A 1 89 ? 6.512 9.757 -0.551 1.00 97.81 89 TYR A N 1
ATOM 730 C CA . TYR A 1 89 ? 6.087 11.041 -1.089 1.00 97.81 89 TYR A CA 1
ATOM 731 C C . TYR A 1 89 ? 4.585 11.243 -0.863 1.00 97.81 89 TYR A C 1
ATOM 733 O O . TYR A 1 89 ? 4.190 12.260 -0.295 1.00 97.81 89 TYR A O 1
ATOM 741 N N . VAL A 1 90 ? 3.745 10.271 -1.234 1.00 97.44 90 VAL A N 1
ATOM 742 C CA . VAL A 1 90 ? 2.286 10.387 -1.089 1.00 97.44 90 VAL A CA 1
ATOM 743 C C . VAL A 1 90 ? 1.874 10.511 0.386 1.00 97.44 90 VAL A C 1
ATOM 745 O O . VAL A 1 90 ? 1.066 11.383 0.705 1.00 97.44 90 VAL A O 1
ATOM 748 N N . VAL A 1 91 ? 2.485 9.751 1.307 1.00 97.75 91 VAL A N 1
ATOM 749 C CA . VAL A 1 91 ? 2.216 9.841 2.762 1.00 97.75 91 VAL A CA 1
ATOM 750 C C . VAL A 1 91 ? 2.351 11.277 3.282 1.00 97.75 91 VAL A C 1
ATOM 752 O O . VAL A 1 91 ? 1.514 11.737 4.056 1.00 97.75 91 VAL A O 1
ATOM 755 N N . VAL A 1 92 ? 3.384 12.010 2.855 1.00 97.19 92 VAL A N 1
ATOM 756 C CA . VAL A 1 92 ? 3.648 13.382 3.330 1.00 97.19 92 VAL A CA 1
ATOM 757 C C . VAL A 1 92 ? 2.621 14.394 2.805 1.00 97.1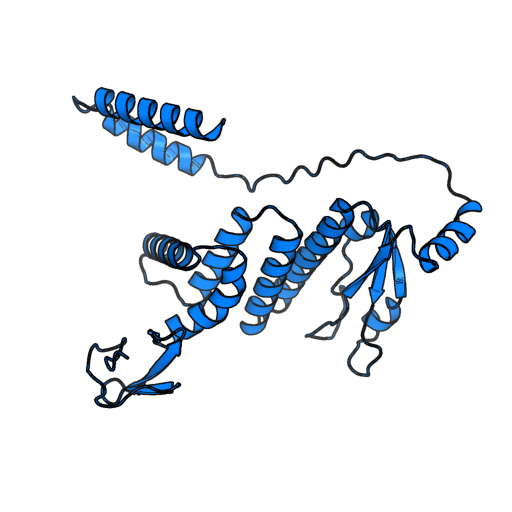9 92 VAL A C 1
ATOM 759 O O . VAL A 1 92 ? 2.405 15.439 3.432 1.00 97.19 92 VAL A O 1
ATOM 762 N N . HIS A 1 93 ? 1.967 14.094 1.682 1.00 96.00 93 HIS A N 1
ATOM 763 C CA . HIS A 1 93 ? 1.035 15.003 1.010 1.00 96.00 93 HIS A CA 1
ATOM 764 C C . HIS A 1 93 ? -0.436 14.701 1.309 1.00 96.00 93 HIS A C 1
ATOM 766 O O . HIS A 1 93 ? -1.261 15.612 1.231 1.00 96.00 93 HIS A O 1
ATOM 772 N N . LEU A 1 94 ? -0.773 13.477 1.718 1.00 95.75 94 LEU A N 1
ATOM 773 C CA . LEU A 1 94 ? -2.121 13.155 2.175 1.00 95.75 94 LEU A CA 1
ATOM 774 C C . LEU A 1 94 ? -2.419 13.762 3.552 1.00 95.75 94 LEU A C 1
ATOM 776 O O . LEU A 1 94 ? -1.533 14.045 4.368 1.00 95.75 94 LEU A O 1
ATOM 780 N N . ARG A 1 95 ? -3.708 14.013 3.787 1.00 95.62 95 ARG A N 1
ATOM 781 C CA . ARG A 1 95 ? -4.219 14.630 5.021 1.00 95.62 95 ARG A CA 1
ATOM 782 C C . ARG A 1 95 ? -5.381 13.858 5.623 1.00 95.62 95 ARG A C 1
ATOM 784 O O . ARG A 1 95 ? -5.456 13.760 6.840 1.00 95.62 95 ARG A O 1
ATOM 791 N N . LYS A 1 96 ? -6.265 13.316 4.784 1.00 96.81 96 LYS A N 1
ATOM 792 C CA . LYS A 1 96 ? -7.437 12.575 5.245 1.00 96.81 96 LYS A CA 1
ATOM 793 C C . LYS A 1 96 ? -7.010 11.206 5.779 1.00 96.81 96 LYS A C 1
ATOM 795 O O . LYS A 1 96 ? -6.287 10.497 5.071 1.00 96.81 96 LYS A O 1
ATOM 800 N N . PRO A 1 97 ? -7.467 10.800 6.974 1.00 96.88 97 PRO A N 1
ATOM 801 C CA . PRO A 1 97 ? -7.158 9.476 7.500 1.00 96.88 97 PRO A CA 1
ATOM 802 C C . PRO A 1 97 ? -7.645 8.341 6.592 1.00 96.88 97 PRO A C 1
ATOM 804 O O . PRO A 1 97 ? -6.932 7.359 6.438 1.00 96.88 97 PRO A O 1
ATOM 807 N N . SER A 1 98 ? -8.788 8.493 5.914 1.00 96.31 98 SER A N 1
ATOM 808 C CA . SER A 1 98 ? -9.271 7.506 4.933 1.00 96.31 98 SER A CA 1
ATOM 809 C C . SER A 1 98 ? -8.265 7.259 3.804 1.00 96.31 98 SER A C 1
ATOM 811 O O . SER A 1 98 ? -7.963 6.124 3.462 1.00 96.31 98 SER A O 1
ATOM 813 N N . ASP A 1 99 ? -7.687 8.324 3.253 1.00 97.25 99 ASP A N 1
ATOM 814 C CA . ASP A 1 99 ? -6.748 8.221 2.134 1.00 97.25 99 ASP A CA 1
ATOM 815 C C . ASP A 1 99 ? -5.428 7.579 2.600 1.00 97.25 99 ASP A C 1
ATOM 817 O O . ASP A 1 99 ? -4.828 6.761 1.898 1.00 97.25 99 ASP A O 1
ATOM 821 N N . LEU A 1 100 ? -4.994 7.918 3.820 1.00 97.50 100 LEU A N 1
ATOM 822 C CA . LEU A 1 100 ? -3.824 7.322 4.465 1.00 97.50 100 LEU A CA 1
ATOM 823 C C . LEU A 1 100 ? -4.036 5.841 4.804 1.00 97.50 100 LEU A C 1
ATOM 825 O O . LEU A 1 100 ? -3.100 5.057 4.671 1.00 97.50 100 LEU A O 1
ATOM 829 N N . GLU A 1 101 ? -5.235 5.442 5.228 1.00 96.69 101 GLU A N 1
ATOM 830 C CA . GLU A 1 101 ? -5.595 4.045 5.494 1.00 96.69 101 GLU A CA 1
ATOM 831 C C . GLU A 1 101 ? -5.410 3.177 4.250 1.00 96.69 101 GLU A C 1
ATOM 833 O O . GLU A 1 101 ? -4.716 2.153 4.307 1.00 96.69 101 GLU A O 1
ATOM 838 N N . ILE A 1 102 ? -5.927 3.633 3.108 1.00 96.94 102 ILE A N 1
ATOM 839 C CA . ILE A 1 102 ? -5.771 2.916 1.843 1.00 96.94 102 ILE A CA 1
ATOM 840 C C . ILE A 1 102 ? -4.290 2.863 1.437 1.00 96.94 102 ILE A C 1
ATOM 842 O O . ILE A 1 102 ? -3.778 1.799 1.074 1.00 96.94 102 ILE A O 1
ATOM 846 N N . LEU A 1 103 ? -3.569 3.986 1.539 1.00 97.88 103 LEU A N 1
ATOM 847 C CA . LEU A 1 103 ? -2.151 4.048 1.182 1.00 97.88 103 LEU A CA 1
ATOM 848 C C . LEU A 1 103 ? -1.298 3.101 2.036 1.00 97.88 103 LEU A C 1
ATOM 850 O O . LEU A 1 103 ? -0.521 2.319 1.487 1.00 97.88 103 LEU A O 1
ATOM 854 N N . TYR A 1 104 ? -1.456 3.126 3.362 1.00 97.81 104 TYR A N 1
ATOM 855 C CA . TYR A 1 104 ? -0.716 2.237 4.258 1.00 97.81 104 TYR A CA 1
ATOM 856 C C . TYR A 1 104 ? -1.081 0.770 4.028 1.00 97.81 104 TYR A C 1
ATOM 858 O O . TYR A 1 104 ? -0.201 -0.090 4.066 1.00 97.81 104 TYR A O 1
ATOM 866 N N . THR A 1 105 ? -2.339 0.462 3.712 1.00 96.06 105 THR A N 1
ATOM 867 C CA . THR A 1 105 ? -2.732 -0.898 3.321 1.00 96.06 105 THR A CA 1
ATOM 868 C C . THR A 1 105 ? -1.950 -1.370 2.091 1.00 96.06 105 THR A C 1
ATOM 870 O O . THR A 1 105 ? -1.385 -2.467 2.105 1.00 96.06 105 THR A O 1
ATOM 873 N N . ASN A 1 106 ? -1.826 -0.525 1.065 1.00 97.25 106 ASN A N 1
ATOM 874 C CA . ASN A 1 106 ? -1.054 -0.835 -0.141 1.00 97.25 106 ASN A CA 1
ATOM 875 C C . ASN A 1 106 ? 0.454 -0.951 0.147 1.00 97.25 106 ASN A C 1
ATOM 877 O O . ASN A 1 106 ? 1.103 -1.875 -0.344 1.00 97.25 106 ASN A O 1
ATOM 881 N N . MET A 1 107 ? 1.009 -0.085 1.002 1.00 98.00 107 MET A N 1
ATOM 882 C CA . MET A 1 107 ? 2.405 -0.175 1.454 1.00 98.00 107 MET A CA 1
ATOM 883 C C . MET A 1 107 ? 2.691 -1.491 2.186 1.00 98.00 107 MET A C 1
ATOM 885 O O . MET A 1 107 ? 3.733 -2.110 1.966 1.00 98.00 107 MET A O 1
ATOM 889 N N . ALA A 1 108 ? 1.775 -1.946 3.044 1.00 95.69 108 ALA A N 1
ATOM 890 C CA . ALA A 1 108 ? 1.923 -3.227 3.723 1.00 95.69 108 ALA A CA 1
ATOM 891 C C . ALA A 1 108 ? 1.916 -4.397 2.732 1.00 95.69 108 ALA A C 1
ATOM 893 O O . ALA A 1 108 ? 2.765 -5.280 2.835 1.00 95.69 108 ALA A O 1
ATOM 894 N N . GLN A 1 109 ? 1.004 -4.394 1.755 1.00 95.31 109 GLN A N 1
ATOM 895 C CA . GLN A 1 109 ? 0.968 -5.419 0.705 1.00 95.31 109 GLN A CA 1
ATOM 896 C C . GLN A 1 109 ? 2.257 -5.433 -0.126 1.00 95.31 109 GLN A C 1
ATOM 898 O O . GLN A 1 109 ? 2.763 -6.507 -0.456 1.00 95.31 109 GLN A O 1
ATOM 903 N N . PHE A 1 110 ? 2.815 -4.258 -0.428 1.00 97.19 110 PHE A N 1
ATOM 904 C CA . PHE A 1 110 ? 4.098 -4.147 -1.119 1.00 97.19 110 PHE A CA 1
ATOM 905 C C . PHE A 1 110 ? 5.219 -4.808 -0.313 1.00 97.19 110 PHE A C 1
ATOM 907 O O . PHE A 1 110 ? 5.889 -5.704 -0.823 1.00 97.19 110 PHE A O 1
ATOM 914 N N . LEU A 1 111 ? 5.353 -4.476 0.973 1.00 96.31 111 LEU A N 1
ATOM 915 C CA . LEU A 1 111 ? 6.349 -5.095 1.854 1.00 96.31 111 LEU A CA 1
ATOM 916 C C . LEU A 1 111 ? 6.181 -6.620 1.962 1.00 96.31 111 LEU A C 1
ATOM 918 O O . LEU A 1 111 ? 7.171 -7.349 2.003 1.00 96.31 111 LEU A O 1
ATOM 922 N N . GLU A 1 112 ? 4.949 -7.133 1.976 1.00 94.31 112 GLU A N 1
ATOM 923 C CA . GLU A 1 112 ? 4.707 -8.582 1.954 1.00 94.31 112 GLU A CA 1
ATOM 924 C C . GLU A 1 112 ? 5.158 -9.237 0.655 1.00 94.31 112 GLU A C 1
ATOM 926 O O . GLU A 1 112 ? 5.712 -10.336 0.699 1.00 94.31 112 GLU A O 1
ATOM 931 N N . SER A 1 113 ? 4.952 -8.569 -0.483 1.00 95.12 113 SER A N 1
ATOM 932 C CA . SER A 1 113 ? 5.427 -9.054 -1.782 1.00 95.12 113 SER A CA 1
ATOM 933 C C . SER A 1 113 ? 6.957 -9.142 -1.848 1.00 95.12 113 SER A C 1
ATOM 935 O O . SER A 1 113 ? 7.490 -10.013 -2.529 1.00 95.12 113 SER A O 1
ATOM 937 N N . GLU A 1 114 ? 7.656 -8.323 -1.055 1.00 95.94 114 GLU A N 1
ATOM 938 C CA . GLU A 1 114 ? 9.110 -8.374 -0.863 1.00 95.94 114 GLU A CA 1
ATOM 939 C C . GLU A 1 114 ? 9.558 -9.369 0.228 1.00 95.94 114 GLU A C 1
ATOM 941 O O . GLU A 1 114 ? 10.745 -9.463 0.540 1.00 95.94 114 GLU A O 1
ATOM 946 N N . GLY A 1 115 ? 8.628 -10.077 0.878 1.00 94.75 115 GLY A N 1
ATOM 947 C CA . GLY A 1 115 ? 8.923 -10.983 1.992 1.00 94.75 115 GLY A CA 1
ATOM 948 C C . GLY A 1 115 ? 9.213 -10.293 3.335 1.00 94.75 115 GLY A C 1
ATOM 949 O O . GLY A 1 115 ? 9.584 -10.962 4.301 1.00 94.75 115 GLY A O 1
ATOM 950 N N . LYS A 1 116 ? 9.003 -8.975 3.453 1.00 93.88 116 LYS A N 1
ATOM 951 C CA . LYS A 1 116 ? 9.235 -8.166 4.669 1.00 93.88 116 LYS A CA 1
ATOM 952 C C . LYS A 1 116 ? 8.025 -8.190 5.615 1.00 93.88 116 LYS A C 1
ATOM 954 O O . LYS A 1 116 ? 7.445 -7.161 5.963 1.00 93.88 116 LYS A O 1
ATOM 959 N N . VAL A 1 117 ? 7.633 -9.392 6.045 1.00 90.00 117 VAL A N 1
ATOM 960 C CA . VAL A 1 117 ? 6.377 -9.641 6.786 1.00 90.00 117 VAL A CA 1
ATOM 961 C C . VAL A 1 117 ? 6.285 -8.850 8.098 1.00 90.00 117 VAL A C 1
ATOM 963 O O . VAL A 1 117 ? 5.232 -8.299 8.409 1.00 90.00 117 VAL A O 1
ATOM 966 N N . LYS A 1 118 ? 7.379 -8.746 8.868 1.00 89.50 118 LYS A N 1
ATOM 967 C CA . LYS A 1 118 ? 7.374 -8.018 10.152 1.00 89.50 118 LYS A CA 1
ATOM 968 C C . LYS A 1 118 ? 7.079 -6.528 9.959 1.00 89.50 118 LYS A C 1
ATOM 970 O O . LYS A 1 118 ? 6.264 -5.963 10.674 1.00 89.50 118 LYS A O 1
ATOM 975 N N . GLN A 1 119 ? 7.709 -5.901 8.969 1.00 93.44 119 GLN A N 1
ATOM 976 C CA . GLN A 1 119 ? 7.498 -4.492 8.644 1.00 93.44 119 GLN A CA 1
ATOM 977 C C . GLN A 1 119 ? 6.085 -4.261 8.103 1.00 93.44 119 GLN A C 1
ATOM 979 O O . GLN A 1 119 ? 5.436 -3.289 8.481 1.00 93.44 119 GLN A O 1
ATOM 984 N N . ALA A 1 120 ? 5.583 -5.176 7.269 1.00 92.62 120 ALA A N 1
ATOM 985 C CA . ALA A 1 120 ? 4.215 -5.110 6.776 1.00 92.62 120 ALA A CA 1
ATOM 986 C C . ALA A 1 120 ? 3.182 -5.121 7.912 1.00 92.62 120 ALA A C 1
ATOM 988 O O . ALA A 1 120 ? 2.217 -4.362 7.859 1.00 92.62 120 ALA A O 1
ATOM 989 N N . VAL A 1 121 ? 3.399 -5.924 8.961 1.00 90.00 121 VAL A N 1
ATOM 990 C CA . VAL A 1 121 ? 2.542 -5.946 10.157 1.00 90.00 121 VAL A CA 1
ATOM 991 C C . VAL A 1 121 ? 2.476 -4.572 10.831 1.00 90.00 121 VAL A C 1
ATOM 993 O O . VAL A 1 121 ? 1.377 -4.095 11.113 1.00 90.00 121 VAL A O 1
ATOM 996 N N . GLU A 1 122 ? 3.610 -3.897 11.031 1.00 92.25 122 GLU A N 1
ATOM 997 C CA . GLU A 1 122 ? 3.624 -2.558 11.644 1.00 92.25 122 GLU A CA 1
ATOM 998 C C . GLU A 1 122 ? 2.924 -1.503 10.771 1.00 92.25 122 GLU A C 1
ATOM 1000 O O . GLU A 1 122 ? 2.184 -0.648 11.270 1.00 92.25 122 GLU A O 1
ATOM 1005 N N . ILE A 1 123 ? 3.087 -1.589 9.448 1.00 95.31 123 ILE A N 1
ATOM 1006 C CA . ILE A 1 123 ? 2.377 -0.704 8.520 1.00 95.31 123 ILE A CA 1
ATOM 1007 C C . ILE A 1 123 ? 0.866 -0.983 8.537 1.00 95.31 123 ILE A C 1
ATOM 1009 O O . ILE A 1 123 ? 0.083 -0.036 8.550 1.00 95.31 123 ILE A O 1
ATOM 1013 N N . ARG A 1 124 ? 0.427 -2.246 8.642 1.00 93.69 124 ARG A N 1
ATOM 1014 C CA . ARG A 1 124 ? -1.003 -2.575 8.809 1.00 93.69 124 ARG A CA 1
ATOM 1015 C C . ARG A 1 124 ? -1.583 -2.017 10.103 1.00 93.69 124 ARG A C 1
ATOM 1017 O O . ARG A 1 124 ? -2.696 -1.507 10.078 1.00 93.69 124 ARG A O 1
ATOM 1024 N N . ARG A 1 125 ? -0.842 -2.056 11.218 1.00 92.81 125 ARG A N 1
ATOM 1025 C CA . ARG A 1 125 ? -1.279 -1.382 12.457 1.00 92.81 125 ARG A CA 1
ATOM 1026 C C . ARG A 1 125 ? -1.496 0.104 12.218 1.00 92.81 125 ARG A C 1
ATOM 1028 O O . ARG A 1 125 ? -2.476 0.668 12.692 1.00 92.81 125 ARG A O 1
ATOM 1035 N N . THR A 1 126 ? -0.602 0.730 11.458 1.00 95.50 126 THR A N 1
ATOM 1036 C CA . THR A 1 126 ? -0.726 2.144 11.089 1.00 95.50 126 THR A CA 1
ATOM 1037 C C . THR A 1 126 ? -1.956 2.390 10.210 1.00 95.50 126 THR A C 1
ATOM 1039 O O . THR A 1 126 ? -2.717 3.306 10.508 1.00 95.50 126 THR A O 1
ATOM 1042 N N . ALA A 1 127 ? -2.217 1.541 9.210 1.00 95.81 127 ALA A N 1
ATOM 1043 C CA . ALA A 1 127 ? -3.439 1.598 8.403 1.00 95.81 127 ALA A CA 1
ATOM 1044 C C . ALA A 1 127 ? -4.701 1.500 9.276 1.00 95.81 127 ALA A C 1
ATOM 1046 O O . ALA A 1 127 ? -5.581 2.350 9.186 1.00 95.81 127 ALA A O 1
ATOM 1047 N N . ASN A 1 128 ? -4.739 0.544 10.206 1.00 95.19 128 ASN A N 1
ATOM 1048 C CA . ASN A 1 128 ? -5.852 0.370 11.138 1.00 95.19 128 ASN A CA 1
ATOM 1049 C C . ASN A 1 128 ? -6.055 1.588 12.057 1.00 95.19 128 ASN A C 1
ATOM 1051 O O . ASN A 1 128 ? -7.193 1.969 12.322 1.00 95.19 128 ASN A O 1
ATOM 1055 N N . LYS A 1 129 ? -4.978 2.253 12.510 1.00 96.25 129 LYS A N 1
ATOM 1056 C CA . LYS A 1 129 ? -5.101 3.535 13.235 1.00 96.25 129 LYS A CA 1
ATOM 1057 C C . LYS A 1 129 ? -5.775 4.596 12.376 1.00 96.25 129 LYS A C 1
ATOM 1059 O O . LYS A 1 129 ? -6.630 5.318 12.878 1.00 96.25 129 LYS A O 1
ATOM 1064 N N . MET A 1 130 ? -5.382 4.705 11.107 1.00 97.38 130 MET A N 1
ATOM 1065 C CA . MET A 1 130 ? -5.964 5.678 10.179 1.00 97.38 130 MET A CA 1
ATOM 1066 C C . MET A 1 130 ? -7.434 5.360 9.881 1.00 97.38 130 MET A C 1
ATOM 1068 O O . MET A 1 130 ? -8.254 6.275 9.847 1.00 97.38 130 MET A O 1
ATOM 1072 N N . GLN A 1 131 ? -7.782 4.071 9.787 1.00 96.62 131 GLN A N 1
ATOM 1073 C CA . GLN A 1 131 ? -9.166 3.616 9.707 1.00 96.62 131 GLN A CA 1
ATOM 1074 C C . GLN A 1 131 ? -9.964 4.127 10.907 1.00 96.62 131 GLN A C 1
ATOM 1076 O O . GLN A 1 131 ? -10.908 4.891 10.732 1.00 96.62 131 GLN A O 1
ATOM 1081 N N . ILE A 1 132 ? -9.548 3.778 12.128 1.00 97.00 132 ILE A N 1
ATOM 1082 C CA . ILE A 1 132 ? -10.235 4.188 13.359 1.00 97.00 132 ILE A CA 1
ATOM 1083 C C . ILE A 1 132 ? -10.348 5.716 13.441 1.00 97.00 132 ILE A C 1
ATOM 1085 O O . ILE A 1 132 ? -11.415 6.234 13.764 1.00 97.00 132 ILE A O 1
ATOM 1089 N N . ALA A 1 133 ? -9.280 6.444 13.101 1.00 96.88 133 ALA A N 1
ATOM 1090 C CA . ALA A 1 133 ? -9.284 7.903 13.084 1.00 96.88 133 ALA A CA 1
ATOM 1091 C C . ALA A 1 133 ? -10.340 8.478 12.122 1.00 96.88 133 ALA A C 1
ATOM 1093 O O . ALA A 1 133 ? -11.067 9.386 12.514 1.00 96.88 133 ALA A O 1
ATOM 1094 N N . SER A 1 134 ? -10.487 7.915 10.915 1.00 96.75 134 SER A N 1
ATOM 1095 C CA . SER A 1 134 ? -11.510 8.351 9.947 1.00 96.75 134 SER A CA 1
ATOM 1096 C C . SER A 1 134 ? -12.939 8.183 10.478 1.00 96.75 134 SER A C 1
ATOM 1098 O O . SER A 1 134 ? -13.793 9.038 10.260 1.00 96.75 134 SER A O 1
ATOM 1100 N N . TYR A 1 135 ? -13.195 7.114 11.237 1.00 96.38 135 TYR A N 1
ATOM 1101 C CA . TYR A 1 135 ? -14.503 6.873 11.843 1.00 96.38 135 TYR A CA 1
ATOM 1102 C C . TYR A 1 135 ? -14.760 7.787 13.044 1.00 96.38 135 TYR A C 1
ATOM 1104 O O . TYR A 1 135 ? -15.889 8.243 13.223 1.00 96.38 135 TYR A O 1
ATOM 1112 N N . ILE A 1 136 ? -13.729 8.122 13.826 1.00 95.44 136 ILE A N 1
ATOM 1113 C CA . ILE A 1 136 ? -13.839 9.116 14.905 1.00 95.44 136 ILE A CA 1
ATOM 1114 C C . ILE A 1 136 ? -14.204 10.495 14.344 1.00 95.44 136 ILE A C 1
ATOM 1116 O O . ILE A 1 136 ? -15.049 11.170 14.924 1.00 95.44 136 ILE A O 1
ATOM 1120 N N . GLU A 1 137 ? -13.625 10.902 13.210 1.00 95.06 137 GLU A N 1
ATOM 1121 C CA . GLU A 1 137 ? -13.949 12.185 12.563 1.00 95.06 137 GLU A CA 1
ATOM 1122 C C . GLU A 1 137 ? -15.430 12.307 12.170 1.00 95.06 137 GLU A C 1
ATOM 1124 O O . GLU A 1 137 ? -15.944 13.420 12.076 1.00 95.06 137 GLU A O 1
ATOM 1129 N N . SER A 1 138 ? -16.131 11.185 11.974 1.00 93.69 138 SER A N 1
ATOM 1130 C CA . SER A 1 138 ? -17.558 11.187 11.631 1.00 93.69 138 SER A CA 1
ATOM 1131 C C . SER A 1 138 ? -18.501 11.444 12.815 1.00 93.69 138 SER A C 1
ATOM 1133 O O . SER A 1 138 ? -19.664 11.754 12.582 1.00 93.69 138 SER A O 1
ATOM 1135 N N . ASP A 1 139 ? -18.038 11.290 14.064 1.00 93.88 139 ASP A N 1
ATOM 1136 C CA . ASP A 1 139 ? -18.840 11.426 15.300 1.00 93.88 139 ASP A CA 1
ATOM 1137 C C . ASP A 1 139 ? -20.118 10.546 15.363 1.00 93.88 139 ASP A C 1
ATOM 1139 O O . ASP A 1 139 ? -21.094 10.820 16.071 1.00 93.88 139 ASP A O 1
ATOM 1143 N N . ILE A 1 140 ? -20.143 9.453 14.595 1.00 96.25 140 ILE A N 1
ATOM 1144 C CA . ILE A 1 140 ? -21.270 8.503 14.541 1.00 96.25 140 ILE A CA 1
ATOM 1145 C C . ILE A 1 140 ? -20.996 7.243 15.376 1.00 96.25 140 ILE A C 1
ATOM 1147 O O . ILE A 1 140 ? -21.936 6.594 15.844 1.00 96.25 140 ILE A O 1
ATOM 1151 N N . TYR A 1 141 ? -19.724 6.897 15.573 1.00 96.06 141 TYR A N 1
ATOM 1152 C CA . TYR A 1 141 ? -19.296 5.613 16.125 1.00 96.06 141 TYR A CA 1
ATOM 1153 C C . TYR A 1 141 ? -18.616 5.786 17.477 1.00 96.06 141 TYR A C 1
ATOM 1155 O O . TYR A 1 141 ? -17.749 6.643 17.639 1.00 96.06 141 TYR A O 1
ATOM 1163 N N . GLU A 1 142 ? -18.975 4.928 18.429 1.00 94.31 142 GLU A N 1
ATOM 1164 C CA . GLU A 1 142 ? -18.438 4.975 19.797 1.00 94.31 142 GLU A CA 1
ATOM 1165 C C . GLU A 1 142 ? -17.619 3.740 20.165 1.00 94.31 142 GLU A C 1
ATOM 1167 O O . GLU A 1 142 ? -16.702 3.822 20.986 1.00 94.31 142 GLU A O 1
ATOM 1172 N N . TYR A 1 143 ? -17.890 2.608 19.516 1.00 95.69 143 TYR A N 1
ATOM 1173 C CA . TYR A 1 143 ? -17.215 1.343 19.774 1.00 95.69 143 TYR A CA 1
ATOM 1174 C C . TYR A 1 143 ? -16.714 0.715 18.481 1.00 95.69 143 TYR A C 1
ATOM 1176 O O . TYR A 1 143 ? -17.262 0.924 17.396 1.00 95.69 143 TYR A O 1
ATOM 1184 N N . VAL A 1 144 ? -15.679 -0.104 18.621 1.00 96.12 144 VAL A N 1
ATOM 1185 C CA . VAL A 1 144 ? -15.224 -1.023 17.584 1.00 96.12 144 VAL A CA 1
ATOM 1186 C C . VAL A 1 144 ? -15.381 -2.448 18.073 1.00 96.12 144 VAL A C 1
ATOM 1188 O O . VAL A 1 144 ? -15.204 -2.746 19.253 1.00 96.12 144 VAL A O 1
ATOM 1191 N N . LYS A 1 145 ? -15.682 -3.340 17.144 1.00 95.81 145 LYS A N 1
ATOM 1192 C CA . LYS A 1 145 ? -15.788 -4.771 17.357 1.00 95.81 145 LYS A CA 1
ATOM 1193 C C . LYS A 1 145 ? -14.760 -5.470 16.494 1.00 95.81 145 LYS A C 1
ATOM 1195 O O . LYS A 1 145 ? -14.698 -5.251 15.286 1.00 95.81 145 LYS A O 1
ATOM 1200 N N . ILE A 1 146 ? -13.945 -6.321 17.098 1.00 95.25 146 ILE A N 1
ATOM 1201 C CA . ILE A 1 146 ? -12.996 -7.128 16.337 1.00 95.25 146 ILE A CA 1
ATOM 1202 C C . ILE A 1 146 ? -13.778 -8.244 15.645 1.00 95.25 146 ILE A C 1
ATOM 1204 O O . ILE A 1 146 ? -14.482 -9.024 16.286 1.00 95.25 146 ILE A O 1
ATOM 1208 N N . LYS A 1 147 ? -13.664 -8.318 14.320 1.00 94.75 147 LYS A N 1
ATOM 1209 C CA . LYS A 1 147 ? -14.274 -9.365 13.499 1.00 94.75 147 LYS A CA 1
ATOM 1210 C C . LYS A 1 147 ? -13.201 -10.164 12.786 1.00 94.75 147 LYS A C 1
ATOM 1212 O O . LYS A 1 147 ? -12.270 -9.601 12.210 1.00 94.75 147 LYS A O 1
ATOM 1217 N N . ASN A 1 148 ? -13.376 -11.475 12.754 1.00 91.56 148 ASN A N 1
ATOM 1218 C CA . ASN A 1 148 ? -12.646 -12.362 11.860 1.00 91.56 148 ASN A CA 1
ATOM 1219 C C . ASN A 1 148 ? -13.627 -13.172 10.996 1.00 91.56 148 ASN A C 1
ATOM 1221 O O . ASN A 1 148 ? -14.842 -13.109 11.181 1.00 91.56 148 ASN A O 1
ATOM 1225 N N . TYR A 1 149 ? -13.096 -13.888 10.007 1.00 84.75 149 TYR A N 1
ATOM 1226 C CA . TYR A 1 149 ? -13.877 -14.870 9.259 1.00 84.75 149 TYR A CA 1
ATOM 1227 C C . TYR A 1 149 ? -13.887 -16.162 10.070 1.00 84.75 149 TYR A C 1
ATOM 1229 O O . TYR A 1 149 ? -12.821 -16.686 10.361 1.00 84.75 149 TYR A O 1
ATOM 1237 N N . GLU A 1 150 ? -15.050 -16.696 10.430 1.00 81.56 150 GLU A N 1
ATOM 1238 C CA . GLU A 1 150 ? -15.162 -17.933 11.224 1.00 81.56 150 GLU A CA 1
ATOM 1239 C C . GLU A 1 150 ? -14.847 -19.193 10.393 1.00 81.56 150 GLU A C 1
ATOM 1241 O O . GLU A 1 150 ? -15.592 -20.167 10.381 1.00 81.56 150 GLU A O 1
ATOM 1246 N N . ASP A 1 151 ? -13.738 -19.177 9.656 1.00 84.88 151 ASP A N 1
ATOM 1247 C CA . ASP A 1 151 ? -13.274 -20.297 8.854 1.00 84.88 151 ASP A CA 1
ATOM 1248 C C . ASP A 1 151 ? -12.050 -20.988 9.481 1.00 84.88 151 ASP A C 1
ATOM 1250 O O . ASP A 1 151 ? -11.444 -20.540 10.464 1.00 84.88 151 ASP A O 1
ATOM 1254 N N . GLY A 1 152 ? -11.686 -22.138 8.909 1.00 82.81 152 GLY A N 1
ATOM 1255 C CA . GLY A 1 152 ? -10.571 -22.962 9.379 1.00 82.81 152 GLY A CA 1
ATOM 1256 C C . GLY A 1 152 ? -9.192 -22.303 9.263 1.00 82.81 152 GLY A C 1
ATOM 1257 O O . GLY A 1 152 ? -8.224 -22.852 9.781 1.00 82.81 152 GLY A O 1
ATOM 1258 N N . PHE A 1 153 ? -9.080 -21.136 8.621 1.00 85.31 153 PHE A N 1
ATOM 1259 C CA . PHE A 1 153 ? -7.810 -20.444 8.408 1.00 85.31 153 PHE A CA 1
ATOM 1260 C C . PHE A 1 153 ? -7.540 -19.349 9.441 1.00 85.31 153 PHE A C 1
ATOM 1262 O O . PHE A 1 153 ? -6.542 -18.643 9.315 1.00 85.31 153 PHE A O 1
ATOM 1269 N N . VAL A 1 154 ? -8.394 -19.162 10.449 1.00 88.06 154 VAL A N 1
ATOM 1270 C CA . VAL A 1 154 ? -8.152 -18.203 11.538 1.00 88.06 154 VAL A CA 1
ATOM 1271 C C . VAL A 1 154 ? -7.430 -18.878 12.704 1.00 88.06 154 VAL A C 1
ATOM 1273 O O . VAL A 1 154 ? -7.859 -19.925 13.191 1.00 88.06 154 VAL A O 1
ATOM 1276 N N . CYS A 1 155 ? -6.321 -18.281 13.150 1.00 89.50 155 CYS A N 1
ATOM 1277 C CA . CYS A 1 155 ? -5.522 -18.808 14.255 1.00 89.50 155 CYS A CA 1
ATOM 1278 C C . CYS A 1 155 ? -6.255 -18.670 15.598 1.00 89.50 155 CYS A C 1
ATOM 1280 O O . CYS A 1 155 ? -7.183 -17.869 15.737 1.00 89.50 155 CYS A O 1
ATOM 1282 N N . SER A 1 156 ? -5.837 -19.453 16.592 1.00 91.25 156 SER A N 1
ATOM 1283 C CA . SER A 1 156 ? -6.450 -19.498 17.924 1.00 91.25 156 SER A CA 1
ATOM 1284 C C . SER A 1 156 ? -6.518 -18.131 18.601 1.00 91.25 156 SER A C 1
ATOM 1286 O O . SER A 1 156 ? -7.560 -17.782 19.145 1.00 91.25 156 SER A O 1
ATOM 1288 N N . GLU A 1 157 ? -5.459 -17.330 18.501 1.00 91.50 157 GLU A N 1
ATOM 1289 C CA . GLU A 1 157 ? -5.389 -15.987 19.089 1.00 91.50 157 GLU A CA 1
ATOM 1290 C C . GLU A 1 157 ? -6.436 -15.065 18.456 1.00 91.50 157 GLU A C 1
ATOM 1292 O O . GLU A 1 157 ? -7.154 -14.347 19.139 1.00 91.50 157 GLU A O 1
ATOM 1297 N N . CYS A 1 158 ? -6.594 -15.136 17.131 1.00 91.00 158 CYS A N 1
ATOM 1298 C CA . CYS A 1 158 ? -7.605 -14.353 16.428 1.00 91.00 158 CYS A CA 1
ATOM 1299 C C . CYS A 1 158 ? -9.032 -14.779 16.769 1.00 91.00 158 CYS A C 1
ATOM 1301 O O . CYS A 1 158 ? -9.918 -13.927 16.785 1.00 91.00 158 CYS A O 1
ATOM 1303 N N . LYS A 1 159 ? -9.261 -16.070 17.038 1.00 91.44 159 LYS A N 1
ATOM 1304 C CA . LYS A 1 159 ? -10.567 -16.581 17.475 1.00 91.44 159 LYS A CA 1
ATOM 1305 C C . LYS A 1 159 ? -10.944 -16.074 18.864 1.00 91.44 159 LYS A C 1
ATOM 1307 O O . LYS A 1 159 ? -12.110 -15.757 19.067 1.00 91.44 159 LYS A O 1
ATOM 1312 N N . GLN A 1 160 ? -9.980 -15.971 19.780 1.00 92.12 160 GLN A N 1
ATOM 1313 C CA . GLN A 1 160 ? -10.206 -15.481 21.146 1.00 92.12 160 GLN A CA 1
ATOM 1314 C C . GLN A 1 160 ? -10.646 -14.015 21.178 1.00 92.12 160 GLN A C 1
ATOM 1316 O O . GLN A 1 160 ? -11.527 -13.662 21.953 1.00 92.12 160 GLN A O 1
ATOM 1321 N N . GLU A 1 161 ? -10.094 -13.181 20.297 1.00 93.12 161 GLU A N 1
ATOM 1322 C CA . GLU A 1 161 ? -10.470 -11.765 20.204 1.00 93.12 161 GLU A CA 1
ATOM 1323 C C . GLU A 1 161 ? -11.749 -11.529 19.370 1.00 93.12 161 GLU A C 1
ATOM 1325 O O . GLU A 1 161 ? -12.200 -10.392 19.230 1.00 93.12 161 GLU A O 1
ATOM 1330 N N . ASN A 1 162 ? -12.348 -12.569 18.771 1.00 93.94 162 ASN A N 1
ATOM 1331 C CA . ASN A 1 162 ? -13.527 -12.399 17.918 1.00 93.94 162 ASN A CA 1
ATOM 1332 C C . ASN A 1 162 ? -14.712 -11.850 18.714 1.00 93.94 162 ASN A C 1
ATOM 1334 O O . ASN A 1 162 ? -15.028 -12.337 19.795 1.00 93.94 162 ASN A O 1
ATOM 1338 N N . ASN A 1 163 ? -15.422 -10.888 18.133 1.00 94.06 163 ASN A N 1
ATOM 1339 C CA . ASN A 1 163 ? -16.544 -10.184 18.748 1.00 94.06 163 ASN A CA 1
ATOM 1340 C C . ASN A 1 163 ? -16.200 -9.406 20.028 1.00 94.06 163 ASN A C 1
ATOM 1342 O O . ASN A 1 163 ? -17.125 -8.896 20.656 1.00 94.06 163 ASN A O 1
ATOM 1346 N N . LYS A 1 164 ? -14.922 -9.256 20.399 1.00 94.25 164 LYS A N 1
ATOM 1347 C CA . LYS A 1 164 ? -14.527 -8.337 21.469 1.00 94.25 164 LYS A CA 1
ATOM 1348 C C . LYS A 1 164 ? -14.877 -6.911 21.061 1.00 94.25 164 LYS A C 1
ATOM 1350 O O . LYS A 1 164 ? -14.560 -6.486 19.947 1.00 94.25 164 LYS A O 1
ATOM 1355 N N . ILE A 1 165 ? -15.543 -6.196 21.963 1.00 95.00 165 ILE A N 1
ATOM 1356 C CA . ILE A 1 165 ? -16.001 -4.822 21.765 1.00 95.00 165 ILE A CA 1
ATOM 1357 C C . ILE A 1 165 ? -15.166 -3.910 22.655 1.00 95.00 165 ILE A C 1
ATOM 1359 O O . ILE A 1 165 ? -14.999 -4.184 23.842 1.00 95.00 165 ILE A O 1
ATOM 1363 N N . VAL A 1 166 ? -14.635 -2.839 22.074 1.00 94.19 166 VAL A N 1
ATOM 1364 C CA . VAL A 1 166 ? -13.736 -1.892 22.740 1.00 94.19 166 VAL A CA 1
ATOM 1365 C C . VAL A 1 166 ? -14.182 -0.467 22.397 1.00 94.19 166 VAL A C 1
ATOM 1367 O O . VAL A 1 166 ? -14.550 -0.217 21.244 1.00 94.19 166 VAL A O 1
ATOM 1370 N N . PRO A 1 167 ? -14.154 0.491 23.341 1.00 95.50 167 PRO A N 1
ATOM 1371 C CA . PRO A 1 167 ? -14.382 1.897 23.024 1.00 95.50 167 PRO A CA 1
ATOM 1372 C C . PRO A 1 167 ? -13.442 2.379 21.912 1.00 95.50 167 PRO A C 1
ATOM 1374 O O . PRO A 1 167 ? -12.231 2.149 21.954 1.00 95.50 167 PRO A O 1
ATOM 1377 N N . ILE A 1 168 ? -13.968 3.107 20.926 1.00 95.81 168 ILE A N 1
ATOM 1378 C CA . ILE A 1 168 ? -13.208 3.516 19.733 1.00 95.81 168 ILE A CA 1
ATOM 1379 C C . ILE A 1 168 ? -11.962 4.346 20.086 1.00 95.81 168 ILE A C 1
ATOM 1381 O O . ILE A 1 168 ? -10.905 4.208 19.468 1.00 95.81 168 ILE A O 1
ATOM 1385 N N . LYS A 1 169 ? -12.050 5.168 21.142 1.00 95.25 169 LYS A N 1
ATOM 1386 C CA . LYS A 1 169 ? -10.934 5.984 21.650 1.00 95.25 169 LYS A CA 1
ATOM 1387 C C . LYS A 1 169 ? -9.824 5.141 22.277 1.00 95.25 169 LYS A C 1
ATOM 1389 O O . LYS A 1 169 ? -8.659 5.530 22.210 1.00 95.25 169 LYS A O 1
ATOM 1394 N N . GLU A 1 170 ? -10.168 4.021 22.903 1.00 95.12 170 GLU A N 1
ATOM 1395 C CA . GLU A 1 170 ? -9.196 3.082 23.462 1.00 95.12 170 GLU A CA 1
ATOM 1396 C C . GLU A 1 170 ? -8.519 2.287 22.342 1.00 95.12 170 GLU A C 1
ATOM 1398 O O . GLU A 1 170 ? -7.288 2.234 22.285 1.00 95.12 170 GLU A O 1
ATOM 1403 N N . ALA A 1 171 ? -9.304 1.797 21.380 1.00 94.88 171 ALA A N 1
ATOM 1404 C CA . ALA A 1 171 ? -8.788 1.102 20.204 1.00 94.88 171 ALA A CA 1
ATOM 1405 C C . ALA A 1 171 ? -7.831 1.971 19.367 1.00 94.88 171 ALA A C 1
ATOM 1407 O O . ALA A 1 171 ? -6.853 1.463 18.822 1.00 94.88 171 ALA A O 1
ATOM 1408 N N . LEU A 1 172 ? -8.052 3.292 19.294 1.00 95.00 172 LEU A N 1
ATOM 1409 C CA . LEU A 1 172 ? -7.121 4.212 18.629 1.00 95.00 172 LEU A CA 1
ATOM 1410 C C . LEU A 1 172 ? -5.753 4.272 19.331 1.00 95.00 172 LEU A C 1
ATOM 1412 O O . LEU A 1 172 ? -4.715 4.336 18.664 1.00 95.00 172 LEU A O 1
ATOM 1416 N N . LYS A 1 173 ? -5.740 4.279 20.671 1.00 94.06 173 LYS A N 1
ATOM 1417 C CA . LYS A 1 173 ? -4.499 4.327 21.462 1.00 94.06 173 LYS A CA 1
ATOM 1418 C C . LYS A 1 173 ? -3.698 3.040 21.271 1.00 94.06 173 LYS A C 1
ATOM 1420 O O . LYS A 1 173 ? -2.496 3.109 21.015 1.00 94.06 173 LYS A O 1
ATOM 1425 N N . ASN A 1 174 ? -4.388 1.901 21.319 1.00 91.12 174 ASN A N 1
ATOM 1426 C CA . ASN A 1 174 ? -3.806 0.565 21.254 1.00 91.12 174 ASN A CA 1
ATOM 1427 C C . ASN A 1 174 ? -4.503 -0.279 20.171 1.00 91.12 174 ASN A C 1
ATOM 1429 O O . ASN A 1 174 ? -5.328 -1.131 20.496 1.00 91.12 174 ASN A O 1
ATOM 1433 N N . PRO A 1 175 ? -4.205 -0.074 18.876 1.00 85.25 175 PRO A N 1
ATOM 1434 C CA . PRO A 1 175 ? -4.811 -0.877 17.819 1.00 85.25 175 PRO A CA 1
ATOM 1435 C C . PRO A 1 175 ? -4.278 -2.308 17.890 1.00 85.25 175 PRO A C 1
ATOM 1437 O O . PRO A 1 175 ? -3.148 -2.595 17.494 1.00 85.25 175 PRO A O 1
ATOM 1440 N N . GLU A 1 176 ? -5.110 -3.219 18.378 1.00 82.94 176 GLU A N 1
ATOM 1441 C CA . GLU A 1 176 ? -4.727 -4.621 18.565 1.00 82.94 176 GLU A CA 1
ATOM 1442 C C . GLU A 1 176 ? -4.482 -5.351 17.234 1.00 82.94 176 GLU A C 1
ATOM 1444 O O . GLU A 1 176 ? -3.818 -6.382 17.221 1.00 82.94 176 GLU A O 1
ATOM 1449 N N . LEU A 1 177 ? -4.984 -4.831 16.105 1.00 88.50 177 LEU A N 1
ATOM 1450 C CA . LEU A 1 177 ? -4.924 -5.502 14.807 1.00 88.50 177 LEU A CA 1
ATOM 1451 C C . LEU A 1 177 ? -3.706 -5.097 13.948 1.00 88.50 177 LEU A C 1
ATOM 1453 O O . LEU A 1 177 ? -3.471 -3.902 13.760 1.00 88.50 177 LEU A O 1
ATOM 1457 N N . PRO A 1 178 ? -3.011 -6.063 13.307 1.00 84.81 178 PRO A N 1
ATOM 1458 C CA . PRO A 1 178 ? -3.182 -7.504 13.488 1.00 84.81 178 PRO A CA 1
ATOM 1459 C C . PRO A 1 178 ? -2.680 -7.949 14.871 1.00 84.81 178 PRO A C 1
ATOM 1461 O O . PRO A 1 178 ? -1.681 -7.427 15.376 1.00 84.81 178 PRO A O 1
ATOM 1464 N N . ILE A 1 179 ? -3.379 -8.937 15.442 1.00 84.12 179 ILE A N 1
ATOM 1465 C CA . ILE A 1 179 ? -3.142 -9.458 16.797 1.00 84.12 179 ILE A CA 1
ATOM 1466 C C . ILE A 1 179 ? -1.674 -9.845 16.948 1.00 84.12 179 ILE A C 1
ATOM 1468 O O . ILE A 1 179 ? -1.133 -10.556 16.100 1.00 84.12 179 ILE A O 1
ATOM 1472 N N . HIS A 1 180 ? -1.032 -9.354 18.015 1.00 73.81 180 HIS A N 1
ATOM 1473 C CA . HIS A 1 180 ? 0.424 -9.404 18.217 1.00 73.81 180 HIS A CA 1
ATOM 1474 C C . HIS A 1 180 ? 1.044 -10.790 17.998 1.00 73.81 180 HIS A C 1
ATOM 1476 O O . HIS A 1 180 ? 2.144 -10.879 17.457 1.00 73.81 180 HIS A O 1
ATOM 1482 N N . ASN A 1 181 ? 0.315 -11.848 18.356 1.00 78.56 181 ASN A N 1
ATOM 1483 C CA . ASN A 1 181 ? 0.769 -13.235 18.275 1.00 78.56 181 ASN A CA 1
ATOM 1484 C C . ASN A 1 181 ? 0.062 -14.031 17.169 1.00 78.56 181 ASN A C 1
ATOM 1486 O O . ASN A 1 181 ? -0.022 -15.253 17.234 1.00 78.56 181 ASN A O 1
ATOM 1490 N N . CYS A 1 182 ? -0.474 -13.360 16.148 1.00 81.44 182 CYS A N 1
ATOM 1491 C CA . CYS A 1 182 ? -1.098 -14.048 15.029 1.00 81.44 182 CYS A CA 1
ATOM 1492 C C . CYS A 1 182 ? -0.055 -14.890 14.275 1.00 81.44 182 CYS A C 1
ATOM 1494 O O . CYS A 1 182 ? 0.828 -14.363 13.599 1.00 81.44 182 CYS A O 1
ATOM 1496 N N . SER A 1 183 ? -0.186 -16.214 14.364 1.00 79.12 183 SER A N 1
ATOM 1497 C CA . SER A 1 183 ? 0.674 -17.177 13.662 1.00 79.12 183 SER A CA 1
ATOM 1498 C C . SER A 1 183 ? 0.435 -17.208 12.146 1.00 79.12 183 SER A C 1
ATOM 1500 O O . SER A 1 183 ? 1.260 -17.717 11.381 1.00 79.12 183 SER A O 1
ATOM 1502 N N . ASN A 1 184 ? -0.668 -16.619 11.678 1.00 81.25 184 ASN A N 1
ATOM 1503 C CA . ASN A 1 184 ? -0.994 -16.554 10.263 1.00 81.25 184 ASN A CA 1
ATOM 1504 C C . ASN A 1 184 ? -0.276 -15.404 9.560 1.00 81.25 184 ASN A C 1
ATOM 1506 O O . ASN A 1 184 ? -0.504 -14.231 9.850 1.00 81.25 184 ASN A O 1
ATOM 1510 N N . LYS A 1 185 ? 0.459 -15.741 8.493 1.00 74.25 185 LYS A N 1
ATOM 1511 C CA . LYS A 1 185 ? 1.081 -14.762 7.580 1.00 74.25 185 LYS A CA 1
ATOM 1512 C C . LYS A 1 185 ? 0.077 -13.781 6.960 1.00 74.25 185 LYS A C 1
ATOM 1514 O O . LYS A 1 185 ? 0.467 -12.707 6.529 1.00 74.25 185 LYS A O 1
ATOM 1519 N N . LYS A 1 186 ? -1.202 -14.164 6.876 1.00 78.06 186 LYS A N 1
ATOM 1520 C CA . LYS A 1 186 ? -2.288 -13.365 6.292 1.00 78.06 186 LYS A CA 1
ATOM 1521 C C . LYS A 1 186 ? -3.463 -13.269 7.262 1.00 78.06 186 LYS A C 1
ATOM 1523 O O . LYS A 1 186 ? -4.514 -13.867 7.041 1.00 78.06 186 LYS A O 1
ATOM 1528 N N . CYS A 1 187 ? -3.273 -12.537 8.358 1.00 83.00 187 CYS A N 1
ATOM 1529 C CA . CYS A 1 187 ? -4.366 -12.211 9.271 1.00 83.00 187 CYS A CA 1
ATOM 1530 C C . CYS A 1 187 ? -5.474 -11.452 8.520 1.00 83.00 187 CYS A C 1
ATOM 1532 O O . CYS A 1 187 ? -5.185 -10.500 7.791 1.00 83.00 187 CYS A O 1
ATOM 1534 N N . ARG A 1 188 ? -6.726 -11.893 8.691 1.00 85.62 188 ARG A N 1
ATOM 1535 C CA . ARG A 1 188 ? -7.934 -11.290 8.095 1.00 85.62 188 ARG A CA 1
ATOM 1536 C C . ARG A 1 188 ? -8.848 -10.642 9.139 1.00 85.62 188 ARG A C 1
ATOM 1538 O O . ARG A 1 188 ? -10.013 -10.386 8.849 1.00 85.62 188 ARG A O 1
ATOM 1545 N N . CYS A 1 189 ? -8.344 -10.420 10.351 1.00 91.25 189 CYS A N 1
ATOM 1546 C CA . CYS A 1 189 ? -9.082 -9.659 11.348 1.00 91.25 189 CYS A CA 1
ATOM 1547 C C . CYS A 1 189 ? -9.260 -8.217 10.872 1.00 91.25 189 CYS A C 1
ATOM 1549 O O . CYS A 1 189 ? -8.343 -7.633 10.292 1.00 91.25 189 CYS A O 1
ATOM 1551 N N . ARG A 1 190 ? -10.431 -7.653 11.148 1.00 93.62 190 ARG A N 1
ATOM 1552 C CA . ARG A 1 190 ? -10.788 -6.269 10.839 1.00 93.62 190 ARG A CA 1
ATOM 1553 C C . ARG A 1 190 ? -11.564 -5.654 11.995 1.00 93.62 190 ARG A C 1
ATOM 1555 O O . ARG A 1 190 ? -12.165 -6.381 12.788 1.00 93.62 190 ARG A O 1
ATOM 1562 N N . PHE A 1 191 ? -11.569 -4.330 12.054 1.00 95.50 191 PHE A N 1
ATOM 1563 C CA . PHE A 1 191 ? -12.509 -3.606 12.893 1.00 95.50 191 PHE A CA 1
ATOM 1564 C C . PHE A 1 191 ? -13.852 -3.489 12.177 1.00 95.50 191 PHE A C 1
ATOM 1566 O O . PHE A 1 191 ? -13.914 -3.215 10.979 1.00 95.50 191 PHE A O 1
ATOM 1573 N N . ASP A 1 192 ? -14.910 -3.735 12.931 1.00 96.12 192 ASP A N 1
ATOM 1574 C CA . ASP A 1 192 ? -16.287 -3.414 12.596 1.00 96.12 192 ASP A CA 1
ATOM 1575 C C . ASP A 1 192 ? -16.729 -2.283 13.529 1.00 96.12 192 ASP A C 1
ATOM 1577 O O . ASP A 1 192 ? -16.326 -2.256 14.694 1.00 96.12 192 ASP A O 1
ATOM 1581 N N . PHE A 1 193 ? -17.483 -1.313 13.030 1.00 96.12 193 PHE A N 1
ATOM 1582 C CA . PHE A 1 193 ? -17.741 -0.070 13.758 1.00 96.12 193 PHE A CA 1
ATOM 1583 C C . PHE A 1 193 ? -19.195 -0.030 14.215 1.00 96.12 193 PHE A C 1
ATOM 1585 O O . PHE A 1 193 ? -20.108 -0.110 13.399 1.00 96.12 193 PHE A O 1
ATOM 1592 N N . ILE A 1 194 ? -19.411 0.117 15.523 1.00 96.25 194 ILE A N 1
ATOM 1593 C CA . ILE A 1 194 ? -20.752 0.140 16.112 1.00 96.25 194 ILE A CA 1
ATOM 1594 C C . ILE A 1 194 ? -21.178 1.599 16.281 1.00 96.25 194 ILE A C 1
ATOM 1596 O O . ILE A 1 194 ? -20.539 2.375 17.001 1.00 96.25 194 ILE A O 1
ATOM 1600 N N . SER A 1 195 ? -22.251 1.978 15.584 1.00 95.00 195 SER A N 1
ATOM 1601 C CA . SER A 1 195 ? -22.801 3.334 15.649 1.00 95.00 195 SER A CA 1
ATOM 1602 C C . SER A 1 195 ? -23.609 3.557 16.928 1.00 95.00 195 SER A C 1
ATOM 1604 O O . SER A 1 195 ? -24.215 2.623 17.452 1.00 95.00 195 SER A O 1
ATOM 1606 N N . LYS A 1 196 ? -23.721 4.813 17.373 1.00 92.88 196 LYS A N 1
ATOM 1607 C CA . LYS A 1 196 ? -24.596 5.210 18.497 1.00 92.88 196 LYS A CA 1
ATOM 1608 C C . LYS A 1 196 ? -26.091 4.938 18.268 1.00 92.88 196 LYS A C 1
ATOM 1610 O O . LYS A 1 196 ? -26.896 5.040 19.190 1.00 92.88 196 LYS A O 1
ATOM 1615 N N . TYR A 1 197 ? -26.470 4.613 17.034 1.00 92.69 197 TYR A N 1
ATOM 1616 C CA . TYR A 1 197 ? -27.845 4.325 16.634 1.00 92.69 197 TYR A CA 1
ATOM 1617 C C . TYR A 1 197 ? -28.130 2.824 16.501 1.00 92.69 197 TYR A C 1
ATOM 1619 O O . TYR A 1 197 ? -29.283 2.448 16.297 1.00 92.69 197 TYR A O 1
ATOM 1627 N N . ASP A 1 198 ? -27.104 1.978 16.612 1.00 91.75 198 ASP A N 1
ATOM 1628 C CA . ASP A 1 198 ? -27.238 0.530 16.496 1.00 91.75 198 ASP A CA 1
ATOM 1629 C C . ASP A 1 198 ? -27.973 -0.054 17.717 1.00 91.75 198 ASP A C 1
ATOM 1631 O O . ASP A 1 198 ? -27.809 0.397 18.854 1.00 91.75 198 ASP A O 1
ATOM 1635 N N . ASP A 1 199 ? -28.776 -1.094 17.515 1.00 90.50 199 ASP A N 1
ATOM 1636 C CA . ASP A 1 199 ? -29.385 -1.825 18.626 1.00 90.50 199 ASP A CA 1
ATOM 1637 C C . ASP A 1 199 ? -28.328 -2.563 19.460 1.00 90.50 199 ASP A C 1
ATOM 1639 O O . ASP A 1 199 ? -28.517 -2.758 20.665 1.00 90.50 199 ASP A O 1
ATOM 1643 N N . GLU A 1 200 ? -27.195 -2.940 18.855 1.00 86.44 200 GLU A N 1
ATOM 1644 C CA . GLU A 1 200 ? -26.042 -3.477 19.582 1.00 86.44 200 GLU A CA 1
ATOM 1645 C C . GLU A 1 200 ? -25.491 -2.452 20.588 1.00 86.44 200 GLU A C 1
ATOM 1647 O O . GLU A 1 200 ? -25.210 -2.812 21.730 1.00 86.44 200 GLU A O 1
ATOM 1652 N N . TYR A 1 201 ? -25.446 -1.166 20.225 1.00 84.44 201 TYR A N 1
ATOM 1653 C CA . TYR A 1 201 ? -25.020 -0.087 21.122 1.00 84.44 201 TYR A CA 1
ATOM 1654 C C . TYR A 1 201 ? -25.939 0.058 22.342 1.00 84.44 201 TYR A C 1
ATOM 1656 O O . TYR A 1 201 ? -25.467 0.126 23.478 1.00 84.44 201 TYR A O 1
ATOM 1664 N N . LYS A 1 202 ? -27.262 0.015 22.141 1.00 85.00 202 LYS A N 1
ATOM 1665 C CA . LYS A 1 202 ? -28.235 0.099 23.247 1.00 85.00 202 LYS A CA 1
ATOM 1666 C C . LYS A 1 202 ? -28.019 -1.009 24.280 1.00 85.00 202 LYS A C 1
ATOM 1668 O O . LYS A 1 202 ? -28.113 -0.759 25.477 1.00 85.00 202 LYS A O 1
ATOM 1673 N N . LYS A 1 203 ? -27.688 -2.227 23.834 1.00 86.19 203 LYS A N 1
ATOM 1674 C CA . LYS A 1 203 ? -27.402 -3.365 24.727 1.00 86.19 203 LYS A CA 1
ATOM 1675 C C . LYS A 1 203 ? -26.128 -3.166 25.548 1.00 86.19 203 LYS A C 1
ATOM 1677 O O . LYS A 1 203 ? -26.060 -3.664 26.668 1.00 86.19 203 LYS A O 1
ATOM 1682 N N . LEU A 1 204 ? -25.132 -2.465 25.008 1.00 82.81 204 LEU A N 1
ATOM 1683 C CA . LEU A 1 204 ? -23.896 -2.157 25.729 1.00 82.81 204 LEU A CA 1
ATOM 1684 C C . LEU A 1 204 ? -24.151 -1.127 26.836 1.00 82.81 204 LEU A C 1
ATOM 1686 O O . LEU A 1 204 ? -23.764 -1.366 27.978 1.00 82.81 204 LEU A O 1
ATOM 1690 N N . ASN A 1 205 ? -24.882 -0.051 26.532 1.00 74.06 205 ASN A N 1
ATOM 1691 C CA . ASN A 1 205 ? -25.155 1.017 27.502 1.00 74.06 205 ASN A CA 1
ATOM 1692 C C . ASN A 1 205 ? -26.145 0.625 28.605 1.00 74.06 205 ASN A C 1
ATOM 1694 O O . ASN A 1 205 ? -25.987 1.038 29.749 1.00 74.06 205 ASN A O 1
ATOM 1698 N N . LEU A 1 206 ? -27.125 -0.236 28.316 1.00 63.88 206 LEU A N 1
ATOM 1699 C CA . LEU A 1 206 ? -28.036 -0.745 29.353 1.00 63.88 206 LEU A CA 1
ATOM 1700 C C . LEU A 1 206 ? -27.307 -1.532 30.458 1.00 63.88 206 LEU A C 1
ATOM 1702 O O . LEU A 1 206 ? -27.845 -1.703 31.549 1.00 63.88 206 LEU A O 1
ATOM 1706 N N . ASN A 1 207 ? -26.083 -1.998 30.192 1.00 65.69 207 ASN A N 1
ATOM 1707 C CA . ASN A 1 207 ? -25.242 -2.668 31.179 1.00 65.69 207 ASN A CA 1
ATOM 1708 C C . ASN A 1 207 ? -24.258 -1.718 31.889 1.00 65.69 207 ASN A C 1
ATOM 1710 O O . ASN A 1 207 ? -23.735 -2.090 32.940 1.00 65.69 207 ASN A O 1
ATOM 1714 N N . SER A 1 208 ? -24.003 -0.513 31.360 1.00 58.59 208 SER A N 1
ATOM 1715 C CA . SER A 1 208 ? -23.056 0.452 31.944 1.00 58.59 208 SER A CA 1
ATOM 1716 C C . SER A 1 208 ? -23.656 1.333 33.040 1.00 58.59 208 SER A C 1
ATOM 1718 O O . SER A 1 208 ? -22.909 1.858 33.862 1.00 58.59 208 SER A O 1
ATOM 1720 N N . ASP A 1 209 ? -24.988 1.430 33.124 1.00 53.03 209 ASP A N 1
ATOM 1721 C CA . ASP A 1 209 ? -25.699 2.174 34.183 1.00 53.03 209 ASP A CA 1
ATOM 1722 C C . ASP A 1 209 ? -25.495 1.595 35.597 1.00 53.03 209 ASP A C 1
ATOM 1724 O O . ASP A 1 209 ? -26.026 2.124 36.574 1.00 53.03 209 ASP A O 1
ATOM 1728 N N . LYS A 1 210 ? -24.707 0.521 35.745 1.00 53.38 210 LYS A N 1
ATOM 1729 C CA . LYS A 1 210 ? -24.357 -0.026 37.056 1.00 53.38 210 LYS A CA 1
ATOM 1730 C C . LYS A 1 210 ? -23.148 0.602 37.737 1.00 53.38 210 LYS A C 1
ATOM 1732 O O . LYS A 1 210 ? -23.096 0.449 38.947 1.00 53.38 210 LYS A O 1
ATOM 1737 N N . GLU A 1 211 ? -22.228 1.302 37.062 1.00 50.34 211 GLU A N 1
ATOM 1738 C CA . GLU A 1 211 ? -21.080 1.941 37.749 1.00 50.34 211 GLU A CA 1
ATOM 1739 C C . GLU A 1 211 ? -20.165 2.731 36.786 1.00 50.34 211 GLU A C 1
ATOM 1741 O O . GLU A 1 211 ? -19.041 2.324 36.507 1.00 50.34 211 GLU A O 1
ATOM 1746 N N . ILE A 1 212 ? -20.598 3.876 36.244 1.00 47.69 212 ILE A N 1
ATOM 1747 C CA . ILE A 1 212 ? -19.647 4.795 35.585 1.00 47.69 212 ILE A CA 1
ATOM 1748 C C . ILE A 1 212 ? -19.828 6.203 36.141 1.00 47.69 212 ILE A C 1
ATOM 1750 O O . ILE A 1 212 ? -20.737 6.947 35.779 1.00 47.69 212 ILE A O 1
ATOM 1754 N N . THR A 1 213 ? -18.933 6.557 37.061 1.00 45.28 213 THR A N 1
ATOM 1755 C CA . THR A 1 213 ? -18.729 7.923 37.525 1.00 45.28 213 THR A CA 1
ATOM 1756 C C . THR A 1 213 ? -18.241 8.784 36.363 1.00 45.28 213 THR A C 1
ATOM 1758 O O . THR A 1 213 ? -17.249 8.488 35.699 1.00 45.28 213 THR A O 1
ATOM 1761 N N . ASN A 1 214 ? -18.976 9.867 36.124 1.00 46.97 214 ASN A N 1
ATOM 1762 C CA . ASN A 1 214 ? -18.646 10.909 35.166 1.00 46.97 214 ASN A CA 1
ATOM 1763 C C . ASN A 1 214 ? -17.304 11.549 35.514 1.00 46.97 214 ASN A C 1
ATOM 1765 O O . ASN A 1 214 ? -17.257 12.402 36.391 1.00 46.97 214 ASN A O 1
ATOM 1769 N N . GLU A 1 215 ? -16.241 11.214 34.796 1.00 46.75 215 GLU A N 1
ATOM 1770 C CA . GLU A 1 215 ? -15.161 12.161 34.548 1.00 46.75 215 GLU A CA 1
ATOM 1771 C C . GLU A 1 215 ? -14.306 11.701 33.368 1.00 46.75 215 GLU A C 1
ATOM 1773 O O . GLU A 1 215 ? -14.143 10.510 33.126 1.00 46.75 215 GLU A O 1
ATOM 1778 N N . ILE A 1 216 ? -13.725 12.684 32.675 1.00 38.12 216 ILE A N 1
ATOM 1779 C CA . ILE A 1 216 ? -12.762 12.594 31.563 1.00 38.12 216 ILE A CA 1
ATOM 1780 C C . ILE A 1 216 ? -13.367 12.962 30.192 1.00 38.12 216 ILE A C 1
ATOM 1782 O O . ILE A 1 216 ? -13.452 12.184 29.240 1.00 38.12 216 ILE A O 1
ATOM 1786 N N . VAL A 1 217 ? -13.675 14.254 30.053 1.00 36.12 217 VAL A N 1
ATOM 1787 C CA . VAL A 1 217 ? -13.666 14.948 28.758 1.00 36.12 217 VAL A CA 1
ATOM 1788 C C . VAL A 1 217 ? -12.211 15.320 28.452 1.00 36.12 217 VAL A C 1
ATOM 1790 O O . VAL A 1 217 ? -11.701 16.315 28.957 1.00 36.12 217 VAL A O 1
ATOM 1793 N N . ILE A 1 218 ? -11.508 14.517 27.646 1.00 35.78 218 ILE A N 1
ATOM 1794 C CA . ILE A 1 218 ? -10.192 14.907 27.106 1.00 35.78 218 ILE A CA 1
ATOM 1795 C C . ILE A 1 218 ? -10.420 15.638 25.779 1.00 35.78 218 ILE A C 1
ATOM 1797 O O . ILE A 1 218 ? -10.865 15.000 24.820 1.00 35.78 218 ILE A O 1
ATOM 1801 N N . PRO A 1 219 ? -10.074 16.932 25.659 1.00 35.28 219 PRO A N 1
ATOM 1802 C CA . PRO A 1 219 ? -9.981 17.583 24.362 1.00 35.28 219 PRO A CA 1
ATOM 1803 C C . PRO A 1 219 ? -8.764 17.025 23.611 1.00 35.28 219 PRO A C 1
ATOM 1805 O O . PRO A 1 219 ? -7.617 17.397 23.865 1.00 35.28 219 PRO A O 1
ATOM 1808 N N . ILE A 1 220 ? -9.004 16.106 22.677 1.00 39.97 220 ILE A N 1
ATOM 1809 C CA . ILE A 1 220 ? -7.959 15.571 21.803 1.00 39.97 220 ILE A CA 1
ATOM 1810 C C . ILE A 1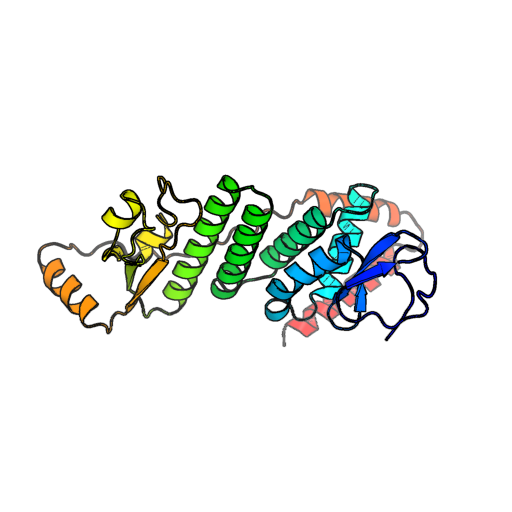 220 ? -7.719 16.588 20.680 1.00 39.97 220 ILE A C 1
ATOM 1812 O O . ILE A 1 220 ? -8.360 16.553 19.635 1.00 39.97 220 ILE A O 1
ATOM 1816 N N . LYS A 1 221 ? -6.753 17.493 20.869 1.00 35.06 221 LYS A N 1
ATOM 1817 C CA . LYS A 1 221 ? -6.053 18.096 19.728 1.00 35.06 221 LYS A CA 1
ATOM 1818 C C . LYS A 1 221 ? -5.109 17.030 19.181 1.00 35.06 221 LYS A C 1
ATOM 1820 O O . LYS A 1 221 ? -4.047 16.806 19.761 1.00 35.06 221 LYS A O 1
ATOM 1825 N N . LEU A 1 222 ? -5.481 16.379 18.078 1.00 37.34 222 LEU A N 1
ATOM 1826 C CA . LEU A 1 222 ? -4.554 15.577 17.278 1.00 37.34 222 LEU A CA 1
ATOM 1827 C C . LEU A 1 222 ? -3.483 16.518 16.715 1.00 37.34 222 LEU A C 1
ATOM 1829 O O . LEU A 1 222 ? -3.591 17.051 15.614 1.00 37.34 222 LEU A O 1
ATOM 1833 N N . LYS A 1 223 ? -2.442 16.776 17.507 1.00 34.31 223 LYS A N 1
ATOM 1834 C CA . LYS A 1 223 ? -1.214 17.397 17.028 1.00 34.31 223 LYS A CA 1
ATOM 1835 C C . LYS A 1 223 ? -0.503 16.308 16.232 1.00 34.31 223 LYS A C 1
ATOM 1837 O O . LYS A 1 223 ? 0.296 15.554 16.776 1.00 34.31 223 LYS A O 1
ATOM 1842 N N . MET A 1 224 ? -0.844 16.178 14.952 1.00 36.50 224 MET A N 1
ATOM 1843 C CA . MET A 1 224 ? 0.053 15.512 14.017 1.00 36.50 224 MET A CA 1
ATOM 1844 C C . MET A 1 224 ? 1.339 16.333 14.050 1.00 36.50 224 MET A C 1
ATOM 1846 O O . MET A 1 224 ? 1.373 17.439 13.514 1.00 36.50 224 MET A O 1
ATOM 1850 N N . GLU A 1 225 ? 2.359 15.866 14.773 1.00 31.78 225 GLU A N 1
ATOM 1851 C CA . GLU A 1 225 ? 3.680 16.467 14.657 1.00 31.78 225 GLU A CA 1
ATOM 1852 C C . GLU A 1 225 ? 4.105 16.265 13.202 1.00 31.78 225 GLU A C 1
ATOM 1854 O O . GLU A 1 225 ? 4.261 15.116 12.776 1.00 31.78 225 GLU A O 1
ATOM 1859 N N . PRO A 1 226 ? 4.247 17.338 12.402 1.00 38.50 226 PRO A N 1
ATOM 1860 C CA . PRO A 1 226 ? 4.847 17.185 11.093 1.00 38.50 226 PRO A CA 1
ATOM 1861 C C . PRO A 1 226 ? 6.215 16.551 11.327 1.00 38.50 226 PRO A C 1
ATOM 1863 O O . PRO A 1 226 ? 6.982 17.043 12.163 1.00 38.50 226 PRO A O 1
ATOM 1866 N N . GLN A 1 227 ? 6.505 15.442 10.634 1.00 37.84 227 GLN A N 1
ATOM 1867 C CA . GLN A 1 227 ? 7.850 14.872 10.618 1.00 37.84 227 GLN A CA 1
ATOM 1868 C C . GLN A 1 227 ? 8.828 16.030 10.450 1.00 37.84 227 GLN A C 1
ATOM 1870 O O . GLN A 1 227 ? 8.694 16.808 9.503 1.00 37.84 227 GLN A O 1
ATOM 1875 N N . LYS A 1 228 ? 9.729 16.198 11.427 1.00 35.09 228 LYS A N 1
ATOM 1876 C CA . LYS A 1 228 ? 10.620 17.355 11.523 1.00 35.09 228 LYS A CA 1
ATOM 1877 C C . LYS A 1 228 ? 11.347 17.534 10.195 1.00 35.09 228 LYS A C 1
ATOM 1879 O O . LYS A 1 228 ? 12.324 16.844 9.911 1.00 35.09 228 LYS A O 1
ATOM 1884 N N . PHE A 1 229 ? 10.860 18.479 9.398 1.00 44.09 229 PHE A N 1
ATOM 1885 C CA . PHE A 1 229 ? 11.534 18.952 8.207 1.00 44.09 229 PHE A CA 1
ATOM 1886 C C . PHE A 1 229 ? 12.889 19.481 8.679 1.00 44.09 229 PHE A C 1
ATOM 1888 O O . PHE A 1 229 ? 12.963 20.399 9.498 1.00 44.09 229 PHE A O 1
ATOM 1895 N N . SER A 1 230 ? 13.965 18.805 8.285 1.00 48.09 230 SER A N 1
ATOM 1896 C CA . SER A 1 230 ? 15.295 19.087 8.815 1.00 48.09 230 SER A CA 1
ATOM 1897 C C . SER A 1 230 ? 15.732 20.484 8.381 1.00 48.09 230 SER A C 1
ATOM 1899 O O . SER A 1 230 ? 16.043 20.714 7.212 1.00 48.09 230 SER A O 1
ATOM 1901 N N . TRP A 1 231 ? 15.807 21.412 9.339 1.00 48.06 231 TRP A N 1
ATOM 1902 C CA . TRP A 1 231 ? 16.311 22.778 9.148 1.00 48.06 231 TRP A CA 1
ATOM 1903 C C . TRP A 1 231 ? 17.716 22.830 8.525 1.00 48.06 231 TRP A C 1
ATOM 1905 O O . TRP A 1 231 ? 18.093 23.856 7.963 1.00 48.06 231 TRP A O 1
ATOM 1915 N N . ARG A 1 232 ? 18.472 21.719 8.540 1.00 48.78 232 ARG A N 1
ATOM 1916 C CA . ARG A 1 232 ? 19.743 21.595 7.809 1.00 48.78 232 ARG A CA 1
ATOM 1917 C C . ARG A 1 232 ? 19.588 21.845 6.307 1.00 48.78 232 ARG A C 1
ATOM 1919 O O . ARG A 1 232 ? 20.471 22.459 5.724 1.00 48.78 232 ARG A O 1
ATOM 1926 N N . ASN A 1 233 ? 18.472 21.448 5.694 1.00 48.59 233 ASN A N 1
ATOM 1927 C CA . ASN A 1 233 ? 18.251 21.686 4.264 1.00 48.59 233 ASN A CA 1
ATOM 1928 C C . ASN A 1 233 ? 17.958 23.164 3.967 1.00 48.59 233 ASN A C 1
ATOM 1930 O O . ASN A 1 233 ? 18.380 23.666 2.932 1.00 48.59 233 ASN A O 1
ATOM 1934 N N . ILE A 1 234 ? 17.318 23.884 4.896 1.00 55.97 234 ILE A N 1
ATOM 1935 C CA . ILE A 1 234 ? 17.113 25.335 4.773 1.00 55.97 234 ILE A CA 1
ATOM 1936 C C . ILE A 1 234 ? 18.453 26.061 4.922 1.00 55.97 234 ILE A C 1
ATOM 1938 O O . ILE A 1 234 ? 18.779 26.889 4.083 1.00 55.97 234 ILE A O 1
ATOM 1942 N N . LEU A 1 235 ? 19.273 25.688 5.911 1.00 51.38 235 LEU A N 1
ATOM 1943 C CA . LEU A 1 235 ? 20.602 26.274 6.135 1.00 51.38 235 LEU A CA 1
ATOM 1944 C C . LEU A 1 235 ? 21.563 26.076 4.952 1.00 51.38 235 LEU A C 1
ATOM 1946 O O . LEU A 1 235 ? 22.305 26.996 4.615 1.00 51.38 235 LEU A O 1
ATOM 1950 N N . ILE A 1 236 ? 21.527 24.914 4.289 1.00 54.31 236 ILE A N 1
ATOM 1951 C CA . ILE A 1 236 ? 22.335 24.654 3.085 1.00 54.31 236 ILE A CA 1
ATOM 1952 C C . ILE A 1 236 ? 21.895 25.557 1.926 1.00 54.31 236 ILE A C 1
ATOM 1954 O O . ILE A 1 236 ? 22.745 26.108 1.231 1.00 54.31 236 ILE A O 1
ATOM 1958 N N . VAL A 1 237 ? 20.587 25.778 1.757 1.00 55.12 237 VAL A N 1
ATOM 1959 C CA . VAL A 1 237 ? 20.072 26.728 0.762 1.00 55.12 237 VAL A CA 1
ATOM 1960 C C . VAL A 1 237 ? 20.480 28.159 1.139 1.00 55.12 237 VAL A C 1
ATOM 1962 O O . VAL A 1 237 ? 21.005 28.879 0.296 1.00 55.12 237 VAL A O 1
ATOM 1965 N N . SER A 1 238 ? 20.356 28.560 2.408 1.00 55.75 238 SER A N 1
ATOM 1966 C CA . SER A 1 238 ? 20.740 29.898 2.883 1.00 55.75 238 SER A CA 1
ATOM 1967 C C . SER A 1 238 ? 22.229 30.208 2.692 1.00 55.75 238 SER A C 1
ATOM 1969 O O . SER A 1 238 ? 22.568 31.310 2.266 1.00 55.75 238 SER A O 1
ATOM 1971 N N . LEU A 1 239 ? 23.122 29.247 2.947 1.00 55.44 239 LEU A N 1
ATOM 1972 C CA . LEU A 1 239 ? 24.567 29.419 2.745 1.00 55.44 239 LEU A CA 1
ATOM 1973 C C . LEU A 1 239 ? 24.939 29.516 1.259 1.00 55.44 239 LEU A C 1
ATOM 1975 O O . LEU A 1 239 ? 25.828 30.289 0.906 1.00 55.44 239 LEU A O 1
ATOM 1979 N N . PHE A 1 240 ? 24.214 28.816 0.381 1.00 53.88 240 PHE A N 1
ATOM 1980 C CA . PHE A 1 240 ? 24.367 28.967 -1.069 1.00 53.88 240 PHE A CA 1
ATOM 1981 C C . PHE A 1 240 ? 23.964 30.376 -1.544 1.00 53.88 240 PHE A C 1
ATOM 1983 O O . PHE A 1 240 ? 24.584 30.931 -2.448 1.00 53.88 240 PHE A O 1
ATOM 1990 N N . PHE A 1 241 ? 22.971 30.995 -0.895 1.00 53.81 241 PHE A N 1
ATOM 1991 C CA . PHE A 1 241 ? 22.512 32.350 -1.219 1.00 53.81 241 PHE A CA 1
ATOM 1992 C C . PHE A 1 241 ? 23.421 33.470 -0.686 1.00 53.81 241 PHE A C 1
ATOM 1994 O O . PHE A 1 241 ? 23.517 34.514 -1.329 1.00 53.81 241 PHE A O 1
ATOM 2001 N N . ILE A 1 242 ? 24.138 33.266 0.425 1.00 60.09 242 ILE A N 1
ATOM 2002 C CA . ILE A 1 242 ? 25.115 34.250 0.935 1.00 60.09 242 ILE A CA 1
ATOM 2003 C C . ILE A 1 242 ? 26.305 34.393 -0.029 1.00 60.09 242 ILE A C 1
ATOM 2005 O O . ILE A 1 242 ? 26.800 35.500 -0.229 1.00 60.09 242 ILE A O 1
ATOM 2009 N N . GLY A 1 243 ? 26.698 33.313 -0.714 1.00 57.78 243 GLY A N 1
ATOM 2010 C CA . GLY A 1 243 ? 27.718 33.361 -1.769 1.00 57.78 243 GLY A CA 1
ATOM 2011 C C . GLY A 1 243 ? 27.281 34.074 -3.058 1.00 57.78 243 GLY A C 1
ATOM 2012 O O . GLY A 1 243 ? 28.131 34.514 -3.822 1.00 57.78 243 GLY A O 1
ATOM 2013 N N . LEU A 1 244 ? 25.974 34.224 -3.304 1.00 55.97 244 LEU A N 1
ATOM 2014 C CA . LEU A 1 244 ? 25.423 34.922 -4.478 1.00 55.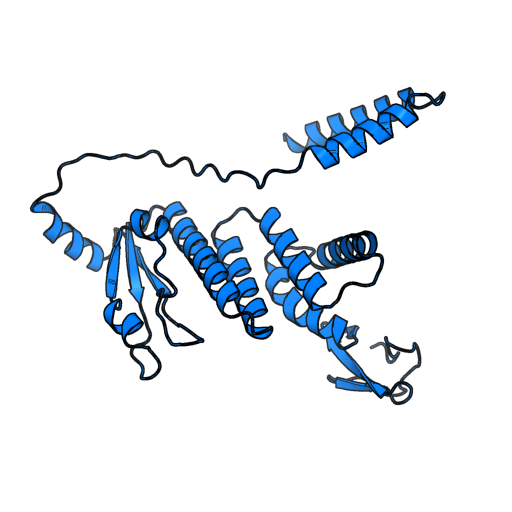97 244 LEU A CA 1
ATOM 2015 C C . LEU A 1 244 ? 25.213 36.429 -4.246 1.00 55.97 244 LEU A C 1
ATOM 2017 O O . LEU A 1 244 ? 25.081 37.184 -5.208 1.00 55.97 244 LEU A O 1
ATOM 2021 N N . LEU A 1 245 ? 25.211 36.882 -2.987 1.00 53.28 245 LEU A N 1
ATOM 2022 C CA . LEU A 1 245 ? 25.086 38.298 -2.619 1.00 53.28 245 LEU A CA 1
ATOM 2023 C C . LEU A 1 245 ? 26.379 39.105 -2.826 1.00 53.28 245 LEU A C 1
ATOM 2025 O O . LEU A 1 245 ? 26.321 40.331 -2.851 1.00 53.28 245 LEU A O 1
ATOM 2029 N N . SER A 1 246 ? 27.525 38.445 -3.008 1.00 60.25 246 SER A N 1
ATOM 2030 C CA . SER A 1 246 ? 28.807 39.095 -3.321 1.00 60.25 246 SER A CA 1
ATOM 2031 C C . SER A 1 246 ? 29.006 39.385 -4.814 1.00 60.25 246 SER A C 1
ATOM 2033 O O . SER A 1 246 ? 29.980 40.041 -5.181 1.00 60.25 246 SER A O 1
ATOM 2035 N N . LEU A 1 247 ? 28.090 38.942 -5.684 1.00 66.12 247 LEU A N 1
ATOM 2036 C CA . LEU A 1 247 ? 28.106 39.278 -7.106 1.00 66.12 247 LEU A CA 1
ATOM 2037 C C . LEU A 1 247 ? 27.293 40.561 -7.365 1.00 66.12 247 LEU A C 1
ATOM 2039 O O . LEU A 1 247 ? 26.169 40.682 -6.861 1.00 66.12 247 LEU A O 1
ATOM 2043 N N . PRO A 1 248 ? 27.806 41.509 -8.175 1.00 58.41 248 PRO A N 1
ATOM 2044 C CA . PRO A 1 248 ? 27.080 42.719 -8.549 1.00 58.41 248 PRO A CA 1
ATOM 2045 C C . PRO A 1 248 ? 25.853 42.336 -9.393 1.00 58.41 248 PRO A C 1
ATOM 2047 O O . PRO A 1 248 ? 25.944 42.116 -10.596 1.00 58.41 248 PRO A O 1
ATOM 2050 N N . GLY A 1 249 ? 24.706 42.178 -8.728 1.00 66.00 249 GLY A N 1
ATOM 2051 C CA . GLY A 1 249 ? 23.444 41.724 -9.327 1.00 66.00 249 GLY A CA 1
ATOM 2052 C C . GLY A 1 249 ? 22.552 40.889 -8.398 1.00 66.00 249 GLY A C 1
ATOM 2053 O O . GLY A 1 249 ? 21.346 40.804 -8.632 1.00 66.00 249 GLY A O 1
ATOM 2054 N N . GLY A 1 250 ? 23.093 40.329 -7.306 1.00 69.56 250 GLY A N 1
ATOM 2055 C CA . GLY A 1 250 ? 22.340 39.454 -6.390 1.00 69.56 250 GLY A CA 1
ATOM 2056 C C . GLY A 1 250 ? 21.126 40.119 -5.721 1.00 69.56 250 GLY A C 1
ATOM 2057 O O . GLY A 1 250 ? 20.102 39.473 -5.496 1.00 69.56 250 GLY A O 1
ATOM 2058 N N . LEU A 1 251 ? 21.198 41.432 -5.478 1.00 72.19 251 LEU A N 1
ATOM 2059 C CA . LEU A 1 251 ? 20.123 42.228 -4.870 1.00 72.19 251 LEU A CA 1
ATOM 2060 C C . LEU A 1 251 ? 18.874 42.327 -5.763 1.00 72.19 251 LEU A C 1
ATOM 2062 O O . LEU A 1 251 ? 17.752 42.232 -5.267 1.00 72.19 251 LEU A O 1
ATOM 2066 N N . ILE A 1 252 ? 19.053 42.450 -7.082 1.00 77.19 252 ILE A N 1
ATOM 2067 C CA . ILE A 1 252 ? 17.939 42.547 -8.041 1.00 77.19 252 ILE A CA 1
ATOM 2068 C C . ILE A 1 252 ? 17.181 41.218 -8.100 1.00 77.19 252 ILE A C 1
ATOM 2070 O O . ILE A 1 252 ? 15.951 41.193 -8.063 1.00 77.19 252 ILE A O 1
ATOM 2074 N N . PHE A 1 253 ? 17.913 40.103 -8.116 1.00 75.50 253 PHE A N 1
ATOM 2075 C CA . PHE A 1 253 ? 17.319 38.768 -8.138 1.00 75.50 253 PHE A CA 1
ATOM 2076 C C . PHE A 1 253 ? 16.484 38.494 -6.877 1.00 75.50 253 PHE A C 1
ATOM 2078 O O . PHE A 1 253 ? 15.400 37.915 -6.956 1.00 75.50 253 PHE A O 1
ATOM 2085 N N . TRP A 1 254 ? 16.948 38.981 -5.721 1.00 76.12 254 TRP A N 1
ATOM 2086 C CA . TRP A 1 254 ? 16.238 38.865 -4.447 1.00 76.12 254 TRP A CA 1
ATOM 2087 C C . TRP A 1 254 ? 14.932 39.659 -4.419 1.00 76.12 254 TRP A C 1
ATOM 2089 O O . TRP A 1 254 ? 13.905 39.133 -3.991 1.00 76.12 254 TRP A O 1
ATOM 2099 N N . ILE A 1 255 ? 14.944 40.896 -4.923 1.00 78.31 255 ILE A N 1
ATOM 2100 C CA . ILE A 1 255 ? 13.735 41.727 -5.004 1.00 78.31 255 ILE A CA 1
ATOM 2101 C C . ILE A 1 255 ? 12.698 41.055 -5.913 1.00 78.31 255 ILE A C 1
ATOM 2103 O O . ILE A 1 255 ? 11.527 40.968 -5.543 1.00 78.31 255 ILE A O 1
ATOM 2107 N N . ILE A 1 256 ? 13.113 40.503 -7.058 1.00 78.56 256 ILE A N 1
ATOM 2108 C CA . ILE A 1 256 ? 12.207 39.802 -7.982 1.00 78.56 256 ILE A CA 1
ATOM 2109 C C . ILE A 1 256 ? 11.620 38.544 -7.328 1.00 78.56 256 ILE A C 1
ATOM 2111 O O . ILE A 1 256 ? 10.400 38.368 -7.324 1.00 78.56 256 ILE A O 1
ATOM 2115 N N . ALA A 1 257 ? 12.458 37.694 -6.728 1.00 78.06 257 ALA A N 1
ATOM 2116 C CA . ALA A 1 257 ? 12.013 36.464 -6.071 1.00 78.06 257 ALA A CA 1
ATOM 2117 C C . ALA A 1 257 ? 11.054 36.740 -4.900 1.00 78.06 257 ALA A C 1
ATOM 2119 O O . ALA A 1 257 ? 10.011 36.091 -4.786 1.00 78.06 257 ALA A O 1
ATOM 2120 N N . LEU A 1 258 ? 11.356 37.745 -4.071 1.00 84.38 258 LEU A N 1
ATOM 2121 C CA . LEU A 1 258 ? 10.497 38.154 -2.962 1.00 84.38 258 LEU A CA 1
ATOM 2122 C C . LEU A 1 258 ? 9.154 38.702 -3.463 1.00 84.38 258 LEU A C 1
ATOM 2124 O O . LEU A 1 258 ? 8.104 38.353 -2.924 1.00 84.38 258 LEU A O 1
ATOM 2128 N N . THR A 1 259 ? 9.167 39.499 -4.533 1.00 87.00 259 THR A N 1
ATOM 2129 C CA . THR A 1 259 ? 7.942 40.046 -5.134 1.00 87.00 259 THR A CA 1
ATOM 2130 C C . THR A 1 259 ? 7.056 38.934 -5.705 1.00 87.00 259 THR A C 1
ATOM 2132 O O . THR A 1 259 ? 5.844 38.938 -5.486 1.00 87.00 259 THR A O 1
ATOM 2135 N N . LEU A 1 260 ? 7.643 37.937 -6.380 1.00 81.25 260 LEU A N 1
ATOM 2136 C CA . LEU A 1 260 ? 6.913 36.774 -6.900 1.00 81.25 260 LEU A CA 1
ATOM 2137 C C . LEU A 1 260 ? 6.334 35.905 -5.776 1.00 81.25 260 LEU A C 1
ATOM 2139 O O . LEU A 1 260 ? 5.181 35.479 -5.863 1.00 81.25 260 LEU A O 1
ATOM 2143 N N . TYR A 1 261 ? 7.090 35.691 -4.697 1.00 84.38 261 TYR A N 1
ATOM 2144 C CA . TYR A 1 261 ? 6.620 34.942 -3.532 1.00 84.38 261 TYR A CA 1
ATOM 2145 C C . TYR A 1 261 ? 5.436 35.633 -2.841 1.00 84.38 261 TYR A C 1
ATOM 2147 O O . TYR A 1 261 ? 4.409 35.002 -2.581 1.00 84.38 261 TYR A O 1
ATOM 2155 N N . LEU A 1 262 ? 5.535 36.945 -2.599 1.00 83.38 262 LEU A N 1
ATOM 2156 C CA . LEU A 1 262 ? 4.450 37.721 -1.994 1.00 83.38 262 LEU A CA 1
ATOM 2157 C C . LEU A 1 262 ? 3.198 37.744 -2.884 1.00 83.38 262 LEU A C 1
ATOM 2159 O O . LEU A 1 262 ? 2.080 37.651 -2.373 1.00 83.38 262 LEU A O 1
ATOM 2163 N N . ARG A 1 263 ? 3.370 37.794 -4.210 1.00 79.06 263 ARG A N 1
ATOM 2164 C CA . ARG A 1 263 ? 2.263 37.728 -5.174 1.00 79.06 263 ARG A CA 1
ATOM 2165 C C . ARG A 1 263 ? 1.581 36.357 -5.185 1.00 79.06 263 ARG A C 1
ATOM 2167 O O . ARG A 1 263 ? 0.356 36.300 -5.184 1.00 79.06 263 ARG A O 1
ATOM 2174 N N . SER A 1 264 ? 2.354 35.271 -5.123 1.00 78.25 264 SER A N 1
ATOM 2175 C CA . SER A 1 264 ? 1.828 33.903 -5.002 1.00 78.25 264 SER A CA 1
ATOM 2176 C C . SER A 1 264 ? 1.025 33.718 -3.711 1.00 78.25 264 SER A C 1
ATOM 2178 O O . SER A 1 264 ? -0.103 33.228 -3.737 1.00 78.25 264 SER A O 1
ATOM 2180 N N . LYS A 1 265 ? 1.545 34.209 -2.578 1.00 73.81 265 LYS A N 1
ATOM 2181 C CA . LYS A 1 265 ? 0.852 34.108 -1.287 1.00 73.81 265 LYS A CA 1
ATOM 2182 C C . LYS A 1 265 ? -0.459 34.901 -1.259 1.00 73.81 265 LYS A C 1
ATOM 2184 O O . LYS A 1 265 ? -1.425 34.435 -0.669 1.00 73.81 265 LYS A O 1
ATOM 2189 N N . LYS A 1 266 ? -0.513 36.065 -1.919 1.00 76.44 266 LYS A N 1
ATOM 2190 C CA . LYS A 1 266 ? -1.734 36.884 -2.014 1.00 76.44 266 LYS A CA 1
ATOM 2191 C C . LYS A 1 266 ? -2.843 36.205 -2.831 1.00 76.44 266 LYS A C 1
ATOM 2193 O O . LYS A 1 266 ? -4.009 36.399 -2.519 1.00 76.44 266 LYS A O 1
ATOM 2198 N N . ASN A 1 267 ? -2.488 35.385 -3.820 1.00 68.19 267 ASN A N 1
ATOM 2199 C CA . ASN A 1 267 ? -3.456 34.665 -4.655 1.00 68.19 267 ASN A CA 1
ATOM 2200 C C . ASN A 1 267 ? -4.019 33.388 -4.004 1.00 68.19 267 ASN A C 1
ATOM 2202 O O . ASN A 1 267 ? -5.013 32.875 -4.491 1.00 68.19 267 ASN A O 1
ATOM 2206 N N . ASN A 1 268 ? -3.416 32.894 -2.917 1.00 53.12 268 ASN A N 1
ATOM 2207 C CA . ASN A 1 268 ? -3.885 31.715 -2.172 1.00 53.12 268 ASN A CA 1
ATOM 2208 C C . ASN A 1 268 ? -4.755 32.067 -0.945 1.00 53.12 268 ASN A C 1
ATOM 2210 O O . ASN A 1 268 ? -5.037 31.192 -0.130 1.00 53.12 268 ASN A O 1
ATOM 2214 N N . ILE A 1 269 ? -5.105 33.346 -0.755 1.00 55.91 269 ILE A N 1
ATOM 2215 C CA . ILE A 1 269 ? -5.890 33.840 0.397 1.00 55.91 269 ILE A CA 1
ATOM 2216 C C . ILE A 1 269 ? -7.314 34.282 -0.021 1.00 55.91 269 ILE A C 1
ATOM 2218 O O . ILE A 1 269 ? -8.101 34.685 0.830 1.00 55.91 269 ILE A O 1
ATOM 2222 N N . ASN A 1 270 ? -7.678 34.135 -1.297 1.00 42.75 270 ASN A N 1
ATOM 2223 C CA . ASN A 1 270 ? -9.058 34.245 -1.792 1.00 42.75 270 ASN A CA 1
ATOM 2224 C C . ASN A 1 270 ? -9.537 32.880 -2.285 1.00 42.75 270 ASN A C 1
ATOM 2226 O O . ASN A 1 270 ? -10.760 32.645 -2.213 1.00 42.75 270 ASN A O 1
#

pLDDT: mean 85.08, std 18.11, range [31.78, 98.56]

Secondary structure (DSSP, 8-state):
---B-TTT--B-SS---SEEE-TTT--EEEEETTEEE-HHHHHHHHHHHHHHTT-TTHHHHHHHHHHHHHHHHTSPPPHHHHHHHHHHHHHHH---HHHHHHHHHHHHHHHHHTT-HHHHHHHHHHHHHHHHHHHHHTT-EEEEEEE---STTS-HHHHHTTT-EEEHHHHHHS--PSPTT---TT---EEEEEETTSHHHHHHHHHHTTS-------------------HHHHHHHHHHHHTTTTSTTHHHHHHHHHHHHHHHHHHT--